Protein AF-0000000073175369 (afdb_homodimer)

Sequence (322 aa):
MSRWYAKTNNPDYKIFLTTEKLKGEEMIEFAKSPEAGDVVYFGGTTRNSFRDKEVVSLSYEAHKGMALKTLVSLADQCMAKFNTATDRKIHKIAIAHRLGRVPTMEESVIIAISTSHREEGWQSSSWLLDRIKERAEIWKQEEYSDGSESWKENEGSNVPKMSRWYAKTNNPDYKIFLTTEKLKGEEMIEFAKSPEAGDVVYFGGTTRNSFRDKEVVSLSYEAHKGMALKTLVSLADQCMAKFNTATDRKIHKIAIAHRLGRVPTMEESVIIAISTSHREEGWQSSSWLLDRIKERAEIWKQEEYSDGSESWKENEGSNVPK

Secondary structure (DSSP, 8-state):
--EEE-----TTEEEEEESSPP-HHHHHHHH--TT-SEEEEEEEEB-SEETTEEEEEEEEEE-HHHHHHHHHHHHHHHHHHH--SS---EEEEEEEEE-EEEEBTSEEEEEEEEESSHHHHHHHHHHHHHHHHHHSSEEEEEEETTS-EEEE--TT-----/--EEE-----TTEEEEEESSPP-HHHHHHHH--TT-SEEEEEEEEB-SEETTEEEEEEEEEE-HHHHHHHHHHHHHHHHHHH--SS---EEEEEEEEE-EEEEBTSEEEEEEEEESSHHHHHHHHHHHHHHHHHHSSEEEEEEETTS-EEEE--TT-----

Nearest PDB structures (foldseek):
  4ap8-assembly1_A  TM=9.381E-01  e=3.440E-14  Homo sapiens
  6jbz-assembly1_C  TM=9.300E-01  e=3.440E-14  Mycobacterium tuberculosis
  2q5w-assembly1_E  TM=9.643E-01  e=1.257E-13  Staphylococcus aureus
  6jc0-assembly1_B  TM=9.636E-01  e=3.172E-13  Mycolicibacterium smegmatis MC2 155
  6jc0-assembly1_D  TM=9.250E-01  e=2.804E-13  Mycolicibacterium smegmatis MC2 155

Organism: Brettanomyces naardenensis (NCBI:txid13370)

Structure (mmCIF, N/CA/C/O backbone):
data_AF-0000000073175369-model_v1
#
loop_
_entity.id
_entity.type
_entity.pdbx_description
1 polymer DEKNAAC103706
#
loop_
_atom_site.group_PDB
_atom_site.id
_atom_site.type_symbol
_atom_site.label_atom_id
_atom_site.label_alt_id
_atom_site.label_comp_id
_atom_site.label_asym_id
_atom_site.label_entity_id
_atom_site.label_seq_id
_atom_site.pdbx_PDB_ins_code
_atom_site.Cartn_x
_atom_site.Cartn_y
_atom_site.Cartn_z
_atom_site.occupancy
_atom_site.B_iso_or_equiv
_atom_si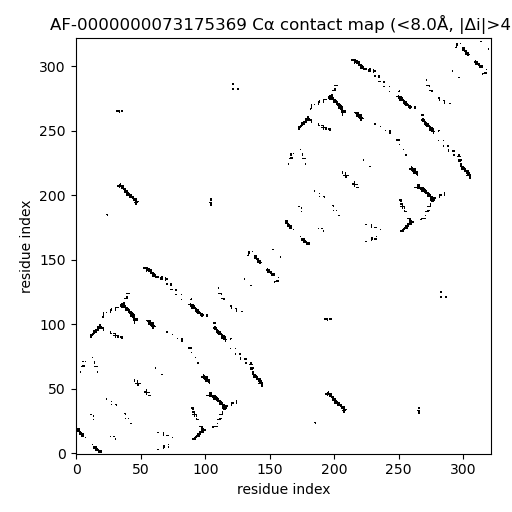te.auth_seq_id
_atom_site.auth_comp_id
_atom_site.auth_asym_id
_atom_site.auth_atom_id
_atom_site.pdbx_PDB_model_num
ATOM 1 N N . MET A 1 1 ? 8.109 24.391 -9.586 1 62.12 1 MET A N 1
ATOM 2 C CA . MET A 1 1 ? 7.32 23.281 -9.07 1 62.12 1 MET A CA 1
ATOM 3 C C . MET A 1 1 ? 7.551 23.094 -7.574 1 62.12 1 MET A C 1
ATOM 5 O O . MET A 1 1 ? 8.609 23.453 -7.055 1 62.12 1 MET A O 1
ATOM 9 N N . SER A 1 2 ? 6.477 23 -6.605 1 90.44 2 SER A N 1
ATOM 10 C CA . SER A 1 2 ? 6.516 23.188 -5.156 1 90.44 2 SER A CA 1
ATOM 11 C C . SER A 1 2 ? 6.961 21.906 -4.453 1 90.44 2 SER A C 1
ATOM 13 O O . SER A 1 2 ? 6.227 21.359 -3.627 1 90.44 2 SER A O 1
ATOM 15 N N . ARG A 1 3 ? 8.156 21.375 -5.078 1 96.38 3 ARG A N 1
ATOM 16 C CA . ARG A 1 3 ? 8.719 20.219 -4.387 1 96.38 3 ARG A CA 1
ATOM 17 C C . ARG A 1 3 ? 10.031 20.578 -3.697 1 96.38 3 ARG A C 1
ATOM 19 O O . ARG A 1 3 ? 10.867 21.281 -4.27 1 96.38 3 ARG A O 1
ATOM 26 N N . TRP A 1 4 ? 10.242 20.156 -2.498 1 98.38 4 TRP A N 1
ATOM 27 C CA . TRP A 1 4 ? 11.477 20.25 -1.732 1 98.38 4 TRP A CA 1
ATOM 28 C C . TRP A 1 4 ? 12.062 18.859 -1.479 1 98.38 4 TRP A C 1
ATOM 30 O O . TRP A 1 4 ? 11.531 18.094 -0.683 1 98.38 4 TRP A O 1
ATOM 40 N N . TYR A 1 5 ? 13.156 18.562 -2.059 1 98.25 5 TYR A N 1
ATOM 41 C CA . TYR A 1 5 ? 13.789 17.25 -1.929 1 98.25 5 TYR A CA 1
ATOM 42 C C . TYR A 1 5 ? 14.773 17.234 -0.765 1 98.25 5 TYR A C 1
ATOM 44 O O . TYR A 1 5 ? 15.469 18.219 -0.523 1 98.25 5 TYR A O 1
ATOM 52 N N . ALA A 1 6 ? 14.836 16.062 -0.109 1 98 6 ALA A N 1
ATOM 53 C CA . ALA A 1 6 ? 15.875 15.867 0.896 1 98 6 ALA A CA 1
ATOM 54 C C . ALA A 1 6 ? 17.266 15.867 0.258 1 98 6 ALA A C 1
ATOM 56 O O . ALA A 1 6 ? 17.438 15.352 -0.848 1 98 6 ALA A O 1
ATOM 57 N N . LYS A 1 7 ? 18.219 16.438 0.969 1 94.38 7 LYS A N 1
ATOM 58 C CA . LYS A 1 7 ? 19.609 16.391 0.531 1 94.38 7 LYS A CA 1
ATOM 59 C C . LYS A 1 7 ? 20.266 15.055 0.916 1 94.38 7 LYS A C 1
ATOM 61 O O . LYS A 1 7 ? 20.547 14.82 2.09 1 94.38 7 LYS A O 1
ATOM 66 N N . THR A 1 8 ? 20.328 14.211 0.05 1 94.94 8 THR A N 1
ATOM 67 C CA . THR A 1 8 ? 20.984 12.922 0.235 1 94.94 8 THR A CA 1
ATOM 68 C C . THR A 1 8 ? 21.641 12.461 -1.062 1 94.94 8 THR A C 1
ATOM 70 O O . THR A 1 8 ? 21.156 12.766 -2.154 1 94.94 8 THR A O 1
ATOM 73 N N . ASN A 1 9 ? 22.719 11.742 -0.945 1 94.06 9 ASN A N 1
ATOM 74 C CA . ASN A 1 9 ? 23.406 11.172 -2.102 1 94.06 9 ASN A CA 1
ATOM 75 C C . ASN A 1 9 ? 23.062 9.695 -2.283 1 94.06 9 ASN A C 1
ATOM 77 O O . ASN A 1 9 ? 23.641 9.023 -3.141 1 94.06 9 ASN A O 1
ATOM 81 N N . ASN A 1 10 ? 22.141 9.211 -1.476 1 97.56 10 ASN A N 1
ATOM 82 C CA . ASN A 1 10 ? 21.766 7.809 -1.594 1 97.56 10 ASN A CA 1
ATOM 83 C C . ASN A 1 10 ? 20.781 7.59 -2.732 1 97.56 10 ASN A C 1
ATOM 85 O O . ASN A 1 10 ? 19.625 8.008 -2.643 1 97.56 10 ASN A O 1
ATOM 89 N N . PRO A 1 11 ? 21.203 6.934 -3.781 1 97.94 11 PRO A N 1
ATOM 90 C CA . PRO A 1 11 ? 20.328 6.777 -4.949 1 97.94 11 PRO A CA 1
ATOM 91 C C . PRO A 1 11 ? 19.125 5.895 -4.668 1 97.94 11 PRO A C 1
ATOM 93 O O . PRO A 1 11 ? 18.203 5.828 -5.484 1 97.94 11 PRO A O 1
ATOM 96 N N . ASP A 1 12 ? 19.094 5.25 -3.49 1 98.69 12 ASP A N 1
ATOM 97 C CA . ASP A 1 12 ? 18.016 4.34 -3.143 1 98.69 12 ASP A CA 1
ATOM 98 C C . ASP A 1 12 ? 16.891 5.078 -2.426 1 98.69 12 ASP A C 1
ATOM 100 O O . ASP A 1 12 ? 15.906 4.461 -1.995 1 98.69 12 ASP A O 1
ATOM 104 N N . TYR A 1 13 ? 17.031 6.445 -2.297 1 98.88 13 TYR A N 1
ATOM 105 C CA . TYR A 1 13 ? 16.031 7.246 -1.601 1 98.88 13 TYR A CA 1
ATOM 106 C C . TYR A 1 13 ? 15.344 8.211 -2.559 1 98.88 13 TYR A C 1
ATOM 108 O O . TYR A 1 13 ? 15.992 8.789 -3.436 1 98.88 13 TYR A O 1
ATOM 116 N N . LYS A 1 14 ? 14.109 8.375 -2.516 1 98.88 14 LYS A N 1
ATOM 117 C CA . LYS A 1 14 ? 13.32 9.5 -3.004 1 98.88 14 LYS A CA 1
ATOM 118 C C . LYS A 1 14 ? 12.461 10.102 -1.892 1 98.88 14 LYS A C 1
ATOM 120 O O . LYS A 1 14 ? 11.461 9.508 -1.487 1 98.88 14 LYS A O 1
ATOM 125 N N . ILE A 1 15 ? 12.891 11.188 -1.395 1 98.94 15 ILE A N 1
ATOM 126 C CA . ILE A 1 15 ? 12.266 11.781 -0.218 1 98.94 15 ILE A CA 1
ATOM 127 C C . ILE A 1 15 ? 12 13.266 -0.471 1 98.94 15 ILE A C 1
ATOM 129 O O . ILE A 1 15 ? 12.922 14.039 -0.725 1 98.94 15 ILE A O 1
ATOM 133 N N . PHE A 1 16 ? 10.703 13.648 -0.406 1 98.88 16 PHE A N 1
ATOM 134 C CA . PHE A 1 16 ? 10.43 15.055 -0.666 1 98.88 16 PHE A CA 1
ATOM 135 C C . PHE A 1 16 ? 9.133 15.492 0.007 1 98.88 16 PHE A C 1
ATOM 137 O O . PHE A 1 16 ? 8.328 14.656 0.409 1 98.88 16 PHE A O 1
ATOM 144 N N . LEU A 1 17 ? 8.984 16.766 0.212 1 98.88 17 LEU A N 1
ATOM 145 C CA . LEU A 1 17 ? 7.762 17.469 0.575 1 98.88 17 LEU A CA 1
ATOM 146 C C . LEU A 1 17 ? 7.203 18.234 -0.615 1 98.88 17 LEU A C 1
ATOM 148 O O . LEU A 1 17 ? 7.957 18.672 -1.491 1 98.88 17 LEU A O 1
ATOM 152 N N . THR A 1 18 ? 5.91 18.438 -0.662 1 98.88 18 THR A N 1
ATOM 153 C CA . THR A 1 18 ? 5.309 19.172 -1.775 1 98.88 18 THR A CA 1
ATOM 154 C C . THR A 1 18 ? 3.939 19.719 -1.388 1 98.88 18 THR A C 1
ATOM 156 O O . THR A 1 18 ? 3.33 19.266 -0.421 1 98.88 18 THR A O 1
ATOM 159 N N . THR A 1 19 ? 3.477 20.75 -2.086 1 98.31 19 THR A N 1
ATOM 160 C CA . THR A 1 19 ? 2.107 21.219 -1.928 1 98.31 19 THR A CA 1
ATOM 161 C C . THR A 1 19 ? 1.204 20.641 -3.012 1 98.31 19 THR A C 1
ATOM 163 O O . THR A 1 19 ? -0.008 20.875 -3.006 1 98.31 19 THR A O 1
ATOM 166 N N . GLU A 1 20 ? 1.8 19.859 -3.871 1 98.19 20 GLU A N 1
ATOM 167 C CA . GLU A 1 20 ? 1.047 19.266 -4.973 1 98.19 20 GLU A CA 1
ATOM 168 C C . GLU A 1 20 ? 0.483 17.906 -4.59 1 98.19 20 GLU A C 1
ATOM 170 O O . GLU A 1 20 ? 0.967 17.266 -3.65 1 98.19 20 GLU A O 1
ATOM 175 N N . LYS A 1 21 ? -0.561 17.531 -5.367 1 98.25 21 LYS A N 1
ATOM 176 C CA . LYS A 1 21 ? -1.124 16.203 -5.168 1 98.25 21 LYS A CA 1
ATOM 177 C C . LYS A 1 21 ? -0.055 15.125 -5.316 1 98.25 21 LYS A C 1
ATOM 179 O O . LYS A 1 21 ? 0.731 15.148 -6.266 1 98.25 21 LYS A O 1
ATOM 184 N N . LEU A 1 22 ? 0.038 14.203 -4.348 1 98.62 22 LEU A N 1
ATOM 185 C CA . LEU A 1 22 ? 0.994 13.102 -4.426 1 98.62 22 LEU A CA 1
ATOM 186 C C . LEU A 1 22 ? 0.57 12.086 -5.484 1 98.62 22 LEU A C 1
ATOM 188 O O . LEU A 1 22 ? -0.624 11.844 -5.668 1 98.62 22 LEU A O 1
ATOM 192 N N . LYS A 1 23 ? 1.522 11.578 -6.164 1 97.81 23 LYS A N 1
ATOM 193 C CA . LYS A 1 23 ? 1.29 10.562 -7.18 1 97.81 23 LYS A CA 1
ATOM 194 C C . LYS A 1 23 ? 1.832 9.203 -6.734 1 97.81 23 LYS A C 1
ATOM 196 O O . LYS A 1 23 ? 3.037 8.953 -6.82 1 97.81 23 LYS A O 1
ATOM 201 N N . GLY A 1 24 ? 0.947 8.305 -6.387 1 98.5 24 GLY A N 1
ATOM 202 C CA . GLY A 1 24 ? 1.334 6.988 -5.895 1 98.5 24 GLY A CA 1
ATOM 203 C C . GLY A 1 24 ? 2.195 6.215 -6.875 1 98.5 24 GLY A C 1
ATOM 204 O O . GLY A 1 24 ? 3.174 5.578 -6.48 1 98.5 24 GLY A O 1
ATOM 205 N N . GLU A 1 25 ? 1.875 6.305 -8.102 1 98.25 25 GLU A N 1
ATOM 206 C CA . GLU A 1 25 ? 2.592 5.57 -9.141 1 98.25 25 GLU A CA 1
ATOM 207 C C . GLU A 1 25 ? 4.055 5.996 -9.211 1 98.25 25 GLU A C 1
ATOM 209 O O . GLU A 1 25 ? 4.938 5.172 -9.453 1 98.25 25 GLU A O 1
ATOM 214 N N . GLU A 1 26 ? 4.289 7.254 -9.078 1 98.56 26 GLU A N 1
ATOM 215 C CA . GLU A 1 26 ? 5.652 7.777 -9.078 1 98.56 26 GLU A CA 1
ATOM 216 C C . GLU A 1 26 ? 6.496 7.121 -7.988 1 98.56 26 GLU A C 1
ATOM 218 O O . GLU A 1 26 ? 7.637 6.723 -8.234 1 98.56 26 GLU A O 1
ATOM 223 N N . MET A 1 27 ? 5.965 6.988 -6.832 1 98.88 27 MET A N 1
ATOM 224 C CA . MET A 1 27 ? 6.68 6.461 -5.672 1 98.88 27 MET A CA 1
ATOM 225 C C . MET A 1 27 ? 6.855 4.953 -5.781 1 98.88 27 MET A C 1
ATOM 227 O O . MET A 1 27 ? 7.918 4.422 -5.449 1 98.88 27 MET A O 1
ATOM 231 N N . ILE A 1 28 ? 5.832 4.262 -6.273 1 98.88 28 ILE A N 1
ATOM 232 C CA . ILE A 1 28 ? 5.891 2.814 -6.457 1 98.88 28 ILE A CA 1
ATOM 233 C C . ILE A 1 28 ? 6.941 2.467 -7.508 1 98.88 28 ILE A C 1
ATOM 235 O O . ILE A 1 28 ? 7.781 1.593 -7.289 1 98.88 28 ILE A O 1
ATOM 239 N N . GLU A 1 29 ? 6.902 3.182 -8.641 1 98.81 29 GLU A N 1
ATOM 240 C CA . GLU A 1 29 ? 7.855 2.908 -9.711 1 98.81 29 GLU A CA 1
ATOM 241 C C . GLU A 1 29 ? 9.289 3.156 -9.258 1 98.81 29 GLU A C 1
ATOM 243 O O . GLU A 1 29 ? 10.195 2.389 -9.594 1 98.81 29 GLU A O 1
ATOM 248 N N . PHE A 1 30 ? 9.516 4.207 -8.508 1 98.88 30 PHE A N 1
ATOM 249 C CA . PHE A 1 30 ? 10.859 4.469 -8 1 98.88 30 PHE A CA 1
ATOM 250 C C . PHE A 1 30 ? 11.336 3.326 -7.109 1 98.88 30 PHE A C 1
ATOM 252 O O . PHE A 1 30 ? 12.508 2.957 -7.145 1 98.88 30 PHE A O 1
ATOM 259 N N . ALA A 1 31 ? 10.43 2.807 -6.277 1 98.88 31 ALA A N 1
ATOM 260 C CA . ALA A 1 31 ? 10.805 1.847 -5.242 1 98.88 31 ALA A CA 1
ATOM 261 C C . ALA A 1 31 ? 11.195 0.506 -5.855 1 98.88 31 ALA A C 1
ATOM 263 O O . ALA A 1 31 ? 11.875 -0.301 -5.215 1 98.88 31 ALA A O 1
ATOM 264 N N . LYS A 1 32 ? 10.773 0.216 -7.043 1 98.81 32 LYS A N 1
ATOM 265 C CA . LYS A 1 32 ? 11.07 -1.072 -7.664 1 98.81 32 LYS A CA 1
ATOM 266 C C . LYS A 1 32 ? 12.578 -1.288 -7.793 1 98.81 32 LYS A C 1
ATOM 268 O O . LYS A 1 32 ? 13.328 -0.334 -7.996 1 98.81 32 LYS A O 1
ATOM 273 N N . SER A 1 33 ? 12.961 -2.469 -7.68 1 98.62 33 SER A N 1
ATOM 274 C CA . SER A 1 33 ? 14.336 -2.934 -7.848 1 98.62 33 SER A CA 1
ATOM 275 C C . SER A 1 33 ? 14.375 -4.344 -8.43 1 98.62 33 SER A C 1
ATOM 277 O O . SER A 1 33 ? 13.523 -5.176 -8.117 1 98.62 33 SER A O 1
ATOM 279 N N . PRO A 1 34 ? 15.336 -4.629 -9.258 1 97.56 34 PRO A N 1
ATOM 280 C CA . PRO A 1 34 ? 15.383 -5.953 -9.875 1 97.56 34 PRO A CA 1
ATOM 281 C C . PRO A 1 34 ? 15.594 -7.074 -8.859 1 97.56 34 PR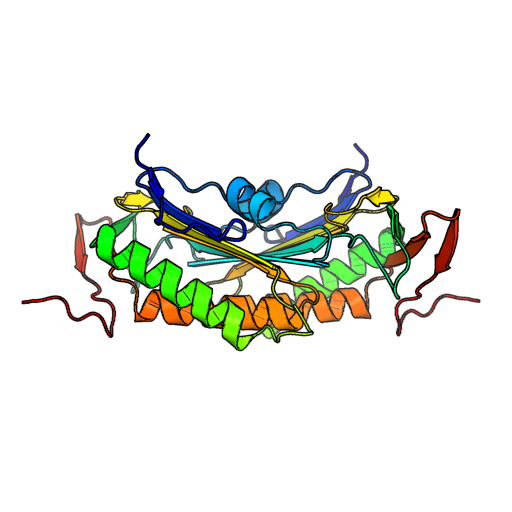O A C 1
ATOM 283 O O . PRO A 1 34 ? 15.227 -8.227 -9.117 1 97.56 34 PRO A O 1
ATOM 286 N N . GLU A 1 35 ? 16.125 -6.723 -7.672 1 97.12 35 GLU A N 1
ATOM 287 C CA . GLU A 1 35 ? 16.406 -7.734 -6.656 1 97.12 35 GLU A CA 1
ATOM 288 C C . GLU A 1 35 ? 15.211 -7.922 -5.727 1 97.12 35 GLU A C 1
ATOM 290 O O . GLU A 1 35 ? 15.164 -8.875 -4.945 1 97.12 35 GLU A O 1
ATOM 295 N N . ALA A 1 36 ? 14.258 -7.008 -5.82 1 98.12 36 ALA A N 1
ATOM 296 C CA . ALA A 1 36 ? 13.117 -7.023 -4.906 1 98.12 36 ALA A CA 1
ATOM 297 C C . ALA A 1 36 ? 11.984 -7.879 -5.461 1 98.12 36 ALA A C 1
ATOM 299 O O . ALA A 1 36 ? 11.695 -7.836 -6.66 1 98.12 36 ALA A O 1
ATOM 300 N N . GLY A 1 37 ? 11.328 -8.625 -4.574 1 98 37 GLY A N 1
ATOM 301 C CA . GLY A 1 37 ? 10.156 -9.398 -4.953 1 98 37 GLY A CA 1
ATOM 302 C C . GLY A 1 37 ? 8.852 -8.711 -4.602 1 98 37 GLY A C 1
ATOM 303 O O . GLY A 1 37 ? 7.777 -9.188 -4.977 1 98 37 GLY A O 1
ATOM 304 N N . ASP A 1 38 ? 9.031 -7.535 -3.889 1 98.31 38 ASP A N 1
ATOM 305 C CA . ASP A 1 38 ? 7.82 -6.887 -3.391 1 98.31 38 ASP A CA 1
ATOM 306 C C . ASP A 1 38 ? 7.992 -5.371 -3.336 1 98.31 38 ASP A C 1
ATOM 308 O O . ASP A 1 38 ? 9.102 -4.875 -3.111 1 98.31 38 ASP A O 1
ATOM 312 N N . VAL A 1 39 ? 6.949 -4.664 -3.639 1 98.94 39 VAL A N 1
ATOM 313 C CA . VAL A 1 39 ? 6.797 -3.266 -3.252 1 98.94 39 VAL A CA 1
ATOM 314 C C . VAL A 1 39 ? 5.598 -3.115 -2.32 1 98.94 39 VAL A C 1
ATO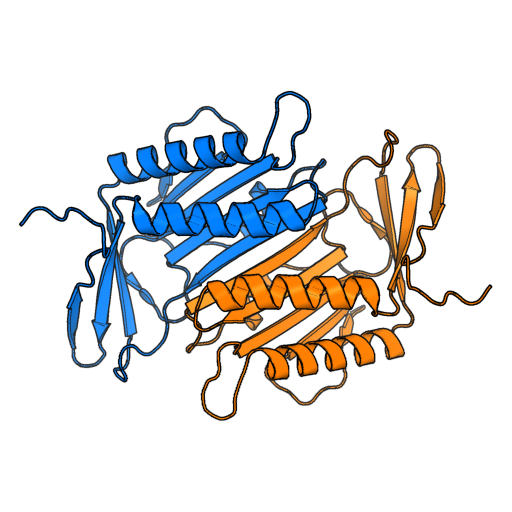M 316 O O . VAL A 1 39 ? 4.488 -3.537 -2.652 1 98.94 39 VAL A O 1
ATOM 319 N N . VAL A 1 40 ? 5.816 -2.562 -1.129 1 98.94 40 VAL A N 1
ATOM 320 C CA . VAL A 1 40 ? 4.738 -2.203 -0.214 1 98.94 40 VAL A CA 1
ATOM 321 C C . VAL A 1 40 ? 4.551 -0.688 -0.203 1 98.94 40 VAL A C 1
ATOM 323 O O . VAL A 1 40 ? 5.523 0.061 -0.06 1 98.94 40 VAL A O 1
ATOM 326 N N . TYR A 1 41 ? 3.348 -0.308 -0.416 1 98.94 41 TYR A N 1
ATOM 327 C CA . TYR A 1 41 ? 2.939 1.091 -0.464 1 98.94 41 TYR A CA 1
ATOM 328 C C . TYR A 1 41 ? 1.896 1.391 0.605 1 98.94 41 TYR A C 1
ATOM 330 O O . TYR A 1 41 ? 0.966 0.607 0.812 1 98.94 41 TYR A O 1
ATOM 338 N N . PHE A 1 42 ? 2.09 2.498 1.293 1 98.94 42 PHE A N 1
ATOM 339 C CA . PHE A 1 42 ? 1.115 3.088 2.203 1 98.94 42 PHE A CA 1
ATOM 340 C C . PHE A 1 42 ? 0.759 4.504 1.77 1 98.94 42 PHE A C 1
ATOM 342 O O . PHE A 1 42 ? 1.646 5.328 1.537 1 98.94 42 PHE A O 1
ATOM 349 N N . GLY A 1 43 ? -0.507 4.809 1.673 1 98.88 43 GLY A N 1
ATOM 350 C CA . GLY A 1 43 ? -1.042 6.145 1.483 1 98.88 43 GLY A CA 1
ATOM 351 C C . GLY A 1 43 ? -1.986 6.574 2.592 1 98.88 43 GLY A C 1
ATOM 352 O O . GLY A 1 43 ? -3.041 5.965 2.783 1 98.88 43 GLY A O 1
ATOM 353 N N . GLY A 1 44 ? -1.589 7.547 3.332 1 98.75 44 GLY A N 1
ATOM 354 C CA . GLY A 1 44 ? -2.506 8.172 4.273 1 98.75 44 GLY A CA 1
ATOM 355 C C . GLY A 1 44 ? -3.443 9.172 3.621 1 98.75 44 GLY A C 1
ATOM 356 O O . GLY A 1 44 ? -2.994 10.164 3.047 1 98.75 44 GLY A O 1
ATOM 357 N N . THR A 1 45 ? -4.77 8.914 3.711 1 98.44 45 THR A N 1
ATOM 358 C CA . THR A 1 45 ? -5.746 9.75 3.023 1 98.44 45 THR A CA 1
ATOM 359 C C . THR A 1 45 ? -6.633 10.484 4.027 1 98.44 45 THR A C 1
ATOM 361 O O . THR A 1 45 ? -6.824 10.016 5.152 1 98.44 45 THR A O 1
ATOM 364 N N . THR A 1 46 ? -7.148 11.625 3.67 1 97.81 46 THR A N 1
ATOM 365 C CA . THR A 1 46 ? -8.047 12.398 4.516 1 97.81 46 THR A CA 1
ATOM 366 C C . THR A 1 46 ? -9.422 11.75 4.586 1 97.81 46 THR A C 1
ATOM 368 O O . THR A 1 46 ? -10.07 11.547 3.559 1 97.81 46 THR A O 1
ATOM 371 N N . ARG A 1 47 ? -9.828 11.43 5.793 1 97.06 47 ARG A N 1
ATOM 372 C CA . ARG A 1 47 ? -11.172 10.906 6.008 1 97.06 47 ARG A CA 1
ATOM 373 C C . ARG A 1 47 ? -12.211 12.023 5.934 1 97.06 47 ARG A C 1
ATOM 375 O O . ARG A 1 47 ? -11.867 13.203 5.973 1 97.06 47 ARG A O 1
ATOM 382 N N . ASN A 1 48 ? -13.5 11.547 5.895 1 95.44 48 ASN A N 1
ATOM 383 C CA . ASN A 1 48 ? -14.562 12.531 5.754 1 95.44 48 ASN A CA 1
ATOM 384 C C . ASN A 1 48 ? -15.18 12.891 7.102 1 95.44 48 ASN A C 1
ATOM 386 O O . ASN A 1 48 ? -16.172 13.625 7.164 1 95.44 48 ASN A O 1
ATOM 390 N N . SER A 1 49 ? -14.688 12.289 8.117 1 90.94 49 SER A N 1
ATOM 391 C CA . SER A 1 49 ? -15.242 12.602 9.43 1 90.94 49 SER A CA 1
ATOM 392 C C . SER A 1 49 ? -14.203 12.414 10.531 1 90.94 49 SER A C 1
ATOM 394 O O . SER A 1 49 ? -13.219 11.688 10.344 1 90.94 49 SER A O 1
ATOM 396 N N . PHE A 1 50 ? -14.328 13.172 11.547 1 86.19 50 PHE A N 1
ATOM 397 C CA . PHE A 1 50 ? -13.547 13.078 12.773 1 86.19 50 PHE A CA 1
ATOM 398 C C . PHE A 1 50 ? -14.398 13.438 13.984 1 86.19 50 PHE A C 1
ATOM 400 O O . PHE A 1 50 ? -14.977 14.523 14.039 1 86.19 50 PHE A O 1
ATOM 407 N N . ARG A 1 51 ? -14.484 12.469 14.945 1 82.38 51 ARG A N 1
ATOM 408 C CA . ARG A 1 51 ? -15.305 12.672 16.125 1 82.38 51 ARG A CA 1
ATOM 409 C C . ARG A 1 51 ? -16.703 13.125 15.75 1 82.38 51 ARG A C 1
ATOM 411 O O . ARG A 1 51 ? -17.203 14.141 16.25 1 82.38 51 ARG A O 1
ATOM 418 N N . ASP A 1 52 ? -17.219 12.516 14.688 1 82.75 52 ASP A N 1
ATOM 419 C CA . ASP A 1 52 ? -18.609 12.664 14.266 1 82.75 52 ASP A CA 1
ATOM 420 C C . ASP A 1 52 ? -18.828 14.031 13.609 1 82.75 52 ASP A C 1
ATOM 422 O O . ASP A 1 52 ? -19.969 14.5 13.523 1 82.75 52 ASP A O 1
ATOM 426 N N . LYS A 1 53 ? -17.781 14.703 13.352 1 87.25 53 LYS A N 1
ATOM 427 C CA . LYS A 1 53 ? -17.875 15.93 12.562 1 87.25 53 LYS A CA 1
ATOM 428 C C . LYS A 1 53 ? -17.422 15.688 11.125 1 87.25 53 LYS A C 1
ATOM 430 O O . LYS A 1 53 ? -16.516 14.898 10.875 1 87.25 53 LYS A O 1
ATOM 435 N N . GLU A 1 54 ? -18.047 16.422 10.305 1 90.81 54 GLU A N 1
ATOM 436 C CA . GLU A 1 54 ? -17.703 16.312 8.891 1 90.81 54 GLU A CA 1
ATOM 437 C C . GLU A 1 54 ? -16.391 17.047 8.594 1 90.81 54 GLU A C 1
ATOM 439 O O . GLU A 1 54 ? -16.219 18.219 8.945 1 90.81 54 GLU A O 1
ATOM 444 N N . VAL A 1 55 ? -15.453 16.344 8.07 1 89.75 55 VAL A N 1
ATOM 445 C CA . VAL A 1 55 ? -1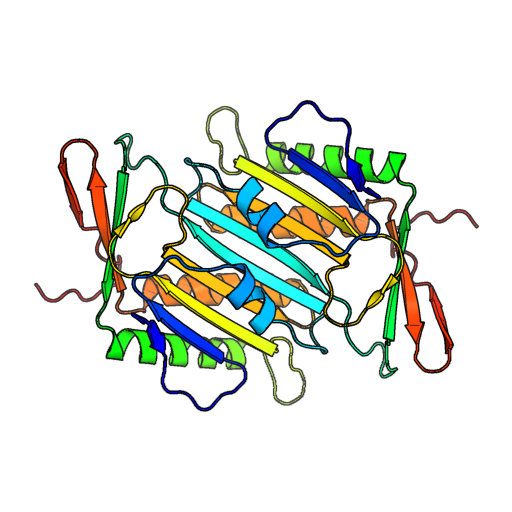4.148 16.875 7.691 1 89.75 55 VAL A CA 1
ATOM 446 C C . VAL A 1 55 ? -14.117 17.156 6.188 1 89.75 55 VAL A C 1
ATOM 448 O O . VAL A 1 55 ? -14.5 16.297 5.387 1 89.75 55 VAL A O 1
ATOM 451 N N . VAL A 1 56 ? -13.703 18.359 5.859 1 89.56 56 VAL A N 1
ATOM 452 C CA . VAL A 1 56 ? -13.609 18.688 4.441 1 89.56 56 VAL A CA 1
ATOM 453 C C . VAL A 1 56 ? -12.156 18.547 3.979 1 89.56 56 VAL A C 1
ATOM 455 O O . VAL A 1 56 ? -11.898 18.219 2.816 1 89.56 56 VAL A O 1
ATOM 458 N N . SER A 1 57 ? -11.297 18.875 4.906 1 93.5 57 SER A N 1
ATOM 459 C CA . SER A 1 57 ? -9.883 18.734 4.562 1 93.5 57 SER A CA 1
ATOM 460 C C . SER A 1 57 ? -9.008 18.734 5.809 1 93.5 57 SER A C 1
ATOM 462 O O . SER A 1 57 ? -9.461 19.094 6.895 1 93.5 57 SER A O 1
ATOM 464 N N . LEU A 1 58 ? -7.77 18.219 5.555 1 95.06 58 LEU A N 1
ATOM 465 C CA . LEU A 1 58 ? -6.668 18.422 6.492 1 95.06 58 LEU A CA 1
ATOM 466 C C . LEU A 1 58 ? -5.645 19.406 5.934 1 95.06 58 LEU A C 1
ATOM 468 O O . LEU A 1 58 ? -5.43 19.453 4.719 1 95.06 58 LEU A O 1
ATOM 472 N N . SER A 1 59 ? -5.102 20.156 6.801 1 95.94 59 SER A N 1
ATOM 473 C CA . SER A 1 59 ? -4.008 21.031 6.402 1 95.94 59 SER A CA 1
ATOM 474 C C . SER A 1 59 ? -2.719 20.672 7.137 1 95.94 59 SER A C 1
ATOM 476 O O . SER A 1 59 ? -2.73 20.438 8.344 1 95.94 59 SER A O 1
ATOM 478 N N . TYR A 1 60 ? -1.6 20.688 6.332 1 97.5 60 TYR A N 1
ATOM 479 C CA . TYR A 1 60 ? -0.32 20.297 6.91 1 97.5 60 TYR A CA 1
ATOM 480 C C . TYR A 1 60 ? 0.693 21.438 6.812 1 97.5 60 TYR A C 1
ATOM 482 O O . TYR A 1 60 ? 0.744 22.141 5.809 1 97.5 60 TYR A O 1
ATOM 490 N N . GLU A 1 61 ? 1.47 21.578 7.875 1 97.38 61 GLU A N 1
ATOM 491 C CA . GLU A 1 61 ? 2.639 22.453 7.93 1 97.38 61 GLU A CA 1
ATOM 492 C C . GLU A 1 61 ? 3.869 21.703 8.422 1 97.38 61 GLU A C 1
ATOM 494 O O . GLU A 1 61 ? 3.746 20.656 9.07 1 97.38 61 GLU A O 1
ATOM 499 N N . ALA A 1 62 ? 5.059 22.234 8 1 97.69 62 ALA A N 1
ATOM 500 C CA . ALA A 1 62 ? 6.289 21.562 8.414 1 97.69 62 ALA A CA 1
ATOM 501 C C . ALA A 1 62 ? 7.418 22.578 8.625 1 97.69 62 ALA A C 1
ATOM 503 O O . ALA A 1 62 ? 7.395 23.672 8.062 1 97.69 62 ALA A O 1
ATOM 504 N N . HIS A 1 63 ? 8.258 22.25 9.555 1 98.25 63 HIS A N 1
ATOM 505 C CA . HIS A 1 63 ? 9.617 22.766 9.438 1 98.25 63 HIS A CA 1
ATOM 506 C C . HIS A 1 63 ? 10.391 22.031 8.344 1 98.25 63 HIS A C 1
ATOM 508 O O . HIS A 1 63 ? 11.172 21.125 8.633 1 98.25 63 HIS A O 1
ATOM 514 N N . LYS A 1 64 ? 10.281 22.516 7.152 1 97.81 64 LYS A N 1
ATOM 515 C CA . LYS A 1 64 ? 10.633 21.766 5.957 1 97.81 64 LYS A CA 1
ATOM 516 C C . LYS A 1 64 ? 12.055 21.219 6.047 1 97.81 64 LYS A C 1
ATOM 518 O O . LYS A 1 64 ? 12.281 20.016 5.832 1 97.81 64 LYS A O 1
ATOM 523 N N . GLY A 1 65 ? 13.062 22.109 6.363 1 98 65 GLY A N 1
ATOM 524 C CA . GLY A 1 65 ? 14.445 21.672 6.449 1 98 65 GLY A CA 1
ATOM 525 C C . GLY A 1 65 ? 14.664 20.578 7.477 1 98 65 GLY A C 1
ATOM 526 O O . GLY A 1 65 ? 15.32 19.562 7.195 1 98 65 GLY A O 1
ATOM 527 N N . MET A 1 66 ? 14.133 20.734 8.609 1 98.62 66 MET A N 1
ATOM 528 C CA . MET A 1 66 ? 14.297 19.766 9.688 1 98.62 66 MET A CA 1
ATOM 529 C C . MET A 1 66 ? 13.547 18.469 9.375 1 98.62 66 MET A C 1
ATOM 531 O O . MET A 1 66 ? 14.047 17.375 9.641 1 98.62 66 MET A O 1
ATOM 535 N N . ALA A 1 67 ? 12.32 18.594 8.844 1 98.81 67 ALA A N 1
ATOM 536 C CA . ALA A 1 67 ? 11.523 17.422 8.484 1 98.81 67 ALA A CA 1
ATOM 537 C C . ALA A 1 67 ? 12.266 16.531 7.484 1 98.81 67 ALA A C 1
ATOM 539 O O . ALA A 1 67 ? 12.297 15.312 7.637 1 98.81 67 ALA A O 1
ATOM 540 N N . LEU A 1 68 ? 12.836 17.172 6.473 1 98.88 68 LEU A N 1
ATOM 541 C CA . LEU A 1 68 ? 13.547 16.422 5.449 1 98.88 68 LEU A CA 1
ATOM 542 C C . LEU A 1 68 ? 14.758 15.711 6.043 1 98.88 68 LEU A C 1
ATOM 544 O O . LEU A 1 68 ? 15.055 14.57 5.684 1 98.88 68 LEU A O 1
ATOM 548 N N . LYS A 1 69 ? 15.484 16.406 6.953 1 98.75 69 LYS A N 1
ATOM 549 C CA . LYS A 1 69 ? 16.609 15.773 7.629 1 98.75 69 LYS A CA 1
ATOM 550 C C . LYS A 1 69 ? 16.156 14.578 8.461 1 98.75 69 LYS A C 1
ATOM 552 O O . LYS A 1 69 ? 16.797 13.531 8.453 1 98.75 69 LYS A O 1
ATOM 557 N N . THR A 1 70 ? 15.07 14.758 9.164 1 98.88 70 THR A N 1
ATOM 558 C CA . THR A 1 70 ? 14.508 13.688 9.984 1 98.88 70 THR A CA 1
ATOM 559 C C . THR A 1 70 ? 14.078 12.516 9.117 1 98.88 70 THR A C 1
ATOM 561 O O . THR A 1 70 ? 14.336 11.359 9.453 1 98.88 70 THR A O 1
ATOM 564 N N . LEU A 1 71 ? 13.438 12.734 7.988 1 98.94 71 LEU A N 1
ATOM 565 C CA . LEU A 1 71 ? 12.977 11.68 7.098 1 98.94 71 LEU A CA 1
ATOM 566 C C . LEU A 1 71 ? 14.156 10.875 6.551 1 98.94 71 LEU A C 1
ATOM 568 O O . LEU A 1 71 ? 14.078 9.648 6.445 1 98.94 71 LEU A O 1
ATOM 572 N N . VAL A 1 72 ? 15.242 11.586 6.227 1 98.88 72 VAL A N 1
ATOM 573 C CA . VAL A 1 72 ? 16.438 10.891 5.746 1 98.88 72 VAL A CA 1
ATOM 574 C C . VAL A 1 72 ? 17.016 10.023 6.863 1 98.88 72 VAL A C 1
ATOM 576 O O . VAL A 1 72 ? 17.375 8.867 6.637 1 98.88 72 VAL A O 1
ATOM 579 N N . SER A 1 73 ? 17.094 10.625 8.039 1 98.88 73 SER A N 1
ATOM 580 C CA . SER A 1 73 ? 17.625 9.898 9.188 1 98.88 73 SER A CA 1
ATOM 581 C C . SER A 1 73 ? 16.797 8.641 9.469 1 98.88 73 SER A C 1
ATOM 583 O O . SER A 1 73 ? 17.359 7.582 9.766 1 98.88 73 SER A O 1
ATOM 585 N N . LEU A 1 74 ? 15.508 8.711 9.383 1 98.94 74 LEU A N 1
ATOM 586 C CA . LEU A 1 74 ? 14.625 7.578 9.633 1 98.94 74 LEU A CA 1
ATOM 587 C C . LEU A 1 74 ? 14.766 6.527 8.539 1 98.94 74 LEU A C 1
ATOM 589 O O . LEU A 1 74 ? 14.711 5.328 8.812 1 98.94 74 LEU A O 1
ATOM 593 N N . ALA A 1 75 ? 14.922 6.969 7.25 1 98.88 75 ALA A N 1
ATOM 594 C CA . ALA A 1 75 ? 15.188 6.023 6.172 1 98.88 75 ALA A CA 1
ATOM 595 C C . ALA A 1 75 ? 16.484 5.27 6.406 1 98.88 75 ALA A C 1
ATOM 597 O O . ALA A 1 75 ? 16.562 4.055 6.199 1 98.88 75 ALA A O 1
ATOM 598 N N . ASP A 1 76 ? 17.531 6.004 6.906 1 98.75 76 ASP A N 1
ATOM 599 C CA . ASP A 1 76 ? 18.812 5.379 7.227 1 98.75 76 ASP A CA 1
ATOM 600 C C . ASP A 1 76 ? 18.656 4.34 8.336 1 98.75 76 ASP A C 1
ATOM 602 O O . ASP A 1 76 ? 19.219 3.25 8.258 1 98.75 76 ASP A O 1
ATOM 606 N N . GLN A 1 77 ? 17.953 4.684 9.32 1 98.81 77 GLN A N 1
ATOM 607 C CA . GLN A 1 77 ? 17.719 3.77 10.438 1 98.81 77 GLN A CA 1
ATOM 608 C C . GLN A 1 77 ? 16.938 2.541 9.984 1 98.81 77 GLN A C 1
ATOM 610 O O . GLN A 1 77 ? 17.188 1.428 10.445 1 98.81 77 GLN A O 1
ATOM 615 N N . CYS A 1 78 ? 15.977 2.754 9.109 1 98.81 78 CYS A N 1
ATOM 616 C CA . CYS A 1 78 ? 15.195 1.648 8.562 1 98.81 78 CYS A CA 1
ATOM 617 C C . CYS A 1 78 ? 16.094 0.68 7.797 1 98.81 78 CYS A C 1
ATOM 619 O O . CYS A 1 78 ? 16.016 -0.532 8.008 1 98.81 78 CYS A O 1
ATOM 621 N N . MET A 1 79 ? 16.953 1.195 6.938 1 98.5 79 MET A N 1
ATOM 622 C CA . MET A 1 79 ? 17.906 0.37 6.199 1 98.5 79 MET A CA 1
ATOM 623 C C . MET A 1 79 ? 18.812 -0.401 7.152 1 98.5 79 MET A C 1
ATOM 625 O O . MET A 1 79 ? 19.062 -1.593 6.953 1 98.5 79 MET A O 1
ATOM 629 N N . ALA A 1 80 ? 19.25 0.272 8.172 1 98.38 80 ALA A N 1
ATOM 630 C CA . ALA A 1 80 ? 20.188 -0.339 9.125 1 98.38 80 ALA A CA 1
ATOM 631 C C . ALA A 1 80 ? 19.5 -1.438 9.93 1 98.38 80 ALA A C 1
ATOM 633 O O . ALA A 1 80 ? 20.109 -2.443 10.273 1 98.38 80 ALA A O 1
ATOM 634 N N . LYS A 1 81 ? 18.266 -1.253 10.227 1 98.44 81 LYS A N 1
ATOM 635 C CA . LYS A 1 81 ? 17.516 -2.191 11.062 1 98.44 81 LYS A CA 1
ATOM 636 C C . LYS A 1 81 ? 17.234 -3.488 10.305 1 98.44 81 LYS A C 1
ATOM 638 O O . LYS A 1 81 ? 17.25 -4.57 10.898 1 98.44 81 LYS A O 1
ATOM 643 N N . PHE A 1 82 ? 17.016 -3.408 8.992 1 98.38 82 PHE A N 1
ATOM 644 C CA . PHE A 1 82 ? 16.484 -4.57 8.297 1 98.38 82 PHE A CA 1
ATOM 645 C C . PHE A 1 82 ? 17.516 -5.18 7.367 1 98.38 82 PHE A C 1
ATOM 647 O O . PHE A 1 82 ? 17.328 -6.281 6.848 1 98.38 82 PHE A O 1
ATOM 654 N N . ASN A 1 83 ? 18.594 -4.461 7.133 1 98.12 83 ASN A N 1
ATOM 655 C CA . ASN A 1 83 ? 19.672 -4.984 6.301 1 98.12 83 ASN A CA 1
ATOM 656 C C . ASN A 1 83 ? 20.922 -5.297 7.129 1 98.12 83 ASN A C 1
ATOM 658 O O . ASN A 1 83 ? 21.156 -4.676 8.172 1 98.12 83 ASN A O 1
ATOM 662 N N . THR A 1 84 ? 21.656 -6.277 6.641 1 95.81 84 THR A N 1
ATOM 663 C CA . THR A 1 84 ? 23 -6.535 7.129 1 95.81 84 THR A CA 1
ATOM 664 C C . THR A 1 84 ? 24.016 -6.375 6.008 1 95.81 84 THR A C 1
ATOM 666 O O . THR A 1 84 ? 23.656 -6.16 4.852 1 95.81 84 THR A O 1
ATOM 669 N N . ALA A 1 85 ? 25.281 -6.453 6.332 1 92.25 85 ALA A N 1
ATOM 670 C CA . ALA A 1 85 ? 26.359 -6.32 5.355 1 92.25 85 ALA A CA 1
ATOM 671 C C . ALA A 1 85 ? 26.25 -7.398 4.277 1 92.25 85 ALA A C 1
ATOM 673 O O . ALA A 1 85 ? 26.609 -7.16 3.119 1 92.25 85 ALA A O 1
ATOM 674 N N . THR A 1 86 ? 25.625 -8.508 4.602 1 92.56 86 THR A N 1
ATOM 675 C CA . THR A 1 86 ? 25.656 -9.633 3.678 1 92.56 86 THR A CA 1
ATOM 676 C C . THR A 1 86 ? 24.25 -10 3.217 1 92.56 86 THR A C 1
ATOM 678 O O . THR A 1 86 ? 24.078 -10.922 2.412 1 92.56 86 THR A O 1
ATOM 681 N N . ASP A 1 87 ? 23.25 -9.367 3.816 1 94.62 87 ASP A N 1
ATOM 682 C CA . ASP A 1 87 ? 21.859 -9.703 3.5 1 94.62 87 ASP A CA 1
ATOM 683 C C . ASP A 1 87 ? 21.016 -8.445 3.348 1 94.62 87 ASP A C 1
ATOM 685 O O . ASP A 1 87 ? 20.5 -7.922 4.332 1 94.62 87 ASP A O 1
ATOM 689 N N . ARG A 1 88 ? 20.844 -8.055 2.131 1 96.38 88 ARG A N 1
ATOM 690 C CA . ARG A 1 88 ? 20.016 -6.891 1.839 1 96.38 88 ARG A CA 1
ATOM 691 C C . ARG A 1 88 ? 18.562 -7.293 1.634 1 96.38 88 ARG A C 1
ATOM 693 O O . ARG A 1 88 ? 18.219 -7.883 0.609 1 96.38 88 ARG A O 1
ATOM 700 N N . LYS A 1 89 ? 17.719 -6.941 2.596 1 97.75 89 LYS A N 1
ATOM 701 C CA . LYS A 1 89 ? 16.297 -7.289 2.582 1 97.75 89 LYS A CA 1
ATOM 702 C C . LYS A 1 89 ? 15.453 -6.133 2.055 1 97.75 89 LYS A C 1
ATOM 704 O O . LYS A 1 89 ? 14.43 -6.352 1.406 1 97.75 89 LYS A O 1
ATOM 709 N N . ILE A 1 90 ? 15.828 -4.914 2.326 1 98.25 90 ILE A N 1
ATOM 710 C CA . ILE A 1 90 ? 15.203 -3.695 1.825 1 98.25 90 ILE A CA 1
ATOM 711 C C . ILE A 1 90 ? 16.078 -3.066 0.75 1 98.25 90 ILE A C 1
ATOM 713 O O . ILE A 1 90 ? 17.312 -3.02 0.894 1 98.25 90 ILE A O 1
ATOM 717 N N . HIS A 1 91 ? 15.477 -2.594 -0.3 1 98.75 91 HIS A N 1
ATOM 718 C CA . HIS A 1 91 ? 16.281 -2.148 -1.43 1 98.75 91 HIS A CA 1
ATOM 719 C C . HIS A 1 91 ? 16.141 -0.646 -1.65 1 98.75 91 HIS A C 1
ATOM 721 O O . HIS A 1 91 ? 17.141 0.074 -1.714 1 98.75 91 HIS A O 1
ATOM 727 N N . LYS A 1 92 ? 14.914 -0.102 -1.773 1 98.94 92 LYS A N 1
ATOM 728 C CA . LYS A 1 92 ? 14.672 1.32 -1.996 1 98.94 92 LYS A CA 1
ATOM 729 C C . LYS A 1 92 ? 13.547 1.834 -1.095 1 98.94 92 LYS A C 1
ATOM 731 O O . LYS A 1 92 ? 12.641 1.082 -0.732 1 98.94 92 LYS A O 1
ATOM 736 N N . ILE A 1 93 ? 13.641 3.072 -0.672 1 98.94 93 ILE A N 1
ATOM 737 C CA . ILE A 1 93 ? 12.656 3.734 0.168 1 98.94 93 ILE A CA 1
ATOM 738 C C . ILE A 1 93 ? 12.227 5.051 -0.477 1 98.94 93 ILE A C 1
ATOM 740 O O . ILE A 1 93 ? 13.07 5.891 -0.807 1 98.94 93 ILE A O 1
ATOM 744 N N . ALA A 1 94 ? 10.969 5.227 -0.729 1 99 94 ALA A N 1
ATOM 745 C CA . ALA A 1 94 ? 10.375 6.484 -1.171 1 99 94 ALA A CA 1
ATOM 746 C C . ALA A 1 94 ? 9.438 7.055 -0.107 1 99 94 ALA A C 1
ATOM 748 O O . ALA A 1 94 ? 8.625 6.328 0.463 1 99 94 ALA A O 1
ATOM 749 N N . ILE A 1 95 ? 9.578 8.312 0.242 1 98.94 95 ILE A N 1
ATOM 750 C CA . ILE A 1 95 ? 8.734 9.023 1.195 1 98.94 95 ILE A CA 1
ATOM 751 C C . ILE A 1 95 ? 8.328 10.375 0.61 1 98.94 95 ILE A C 1
ATOM 753 O O . ILE A 1 95 ? 9.18 11.172 0.206 1 98.94 95 ILE A O 1
ATOM 757 N N . ALA A 1 96 ? 7.059 10.641 0.548 1 98.94 96 ALA A N 1
ATOM 758 C CA . ALA A 1 96 ? 6.543 11.945 0.151 1 98.94 96 ALA A CA 1
ATOM 759 C C . ALA A 1 96 ? 5.457 12.422 1.112 1 98.94 96 ALA A C 1
ATOM 761 O O . ALA A 1 96 ? 4.617 11.633 1.55 1 98.94 96 ALA A O 1
ATOM 762 N N . HIS A 1 97 ? 5.504 13.625 1.456 1 98.88 97 HIS A N 1
ATOM 763 C CA . HIS A 1 97 ? 4.469 14.234 2.285 1 98.88 97 HIS A CA 1
ATOM 764 C C . HIS A 1 97 ? 3.967 15.539 1.678 1 98.88 97 HIS A C 1
ATOM 766 O O . HIS A 1 97 ? 4.766 16.359 1.234 1 98.88 97 HIS A O 1
ATOM 772 N N . ARG A 1 98 ? 2.658 15.594 1.593 1 98.75 98 ARG A N 1
ATOM 773 C CA . ARG A 1 98 ? 1.988 16.766 1.044 1 98.75 98 ARG A CA 1
ATOM 774 C C . ARG A 1 98 ? 1.782 17.844 2.117 1 98.75 98 ARG A C 1
ATO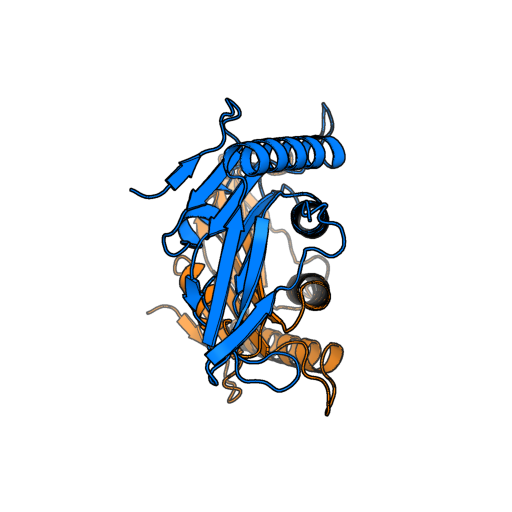M 776 O O . ARG A 1 98 ? 1.426 17.516 3.254 1 98.75 98 ARG A O 1
ATOM 783 N N . LEU A 1 99 ? 2.158 19.031 1.927 1 98.44 99 LEU A N 1
ATOM 784 C CA . LEU A 1 99 ? 1.896 20.188 2.777 1 98.44 99 LEU A CA 1
ATOM 785 C C . LEU A 1 99 ? 0.689 20.969 2.275 1 98.44 99 LEU A C 1
ATOM 787 O O . LEU A 1 99 ? 0.243 20.766 1.143 1 98.44 99 LEU A O 1
ATOM 791 N N . GLY A 1 100 ? 0.136 21.844 3.107 1 97.44 100 GLY A N 1
ATOM 792 C CA . GLY A 1 100 ? -1.065 22.594 2.764 1 97.44 100 GLY A CA 1
ATOM 793 C C . GLY A 1 100 ? -2.33 21.75 2.857 1 97.44 100 GLY A C 1
ATOM 794 O O . GLY A 1 100 ? -2.412 20.828 3.67 1 97.44 100 GLY A O 1
ATOM 795 N N . ARG A 1 101 ? -3.299 22.156 2.08 1 97.12 101 ARG A N 1
ATOM 796 C CA . ARG A 1 101 ? -4.633 21.578 2.145 1 97.12 101 ARG A CA 1
ATOM 797 C C . ARG A 1 101 ? -4.68 20.234 1.407 1 97.12 101 ARG A C 1
ATOM 799 O O . ARG A 1 101 ? -4.266 20.141 0.25 1 97.12 101 ARG A O 1
ATOM 806 N N . VAL A 1 102 ? -5.191 19.219 2.08 1 98.12 102 VAL A N 1
ATOM 807 C CA . VAL A 1 102 ? -5.371 17.891 1.516 1 98.12 102 VAL A CA 1
ATOM 808 C C . VAL A 1 102 ? -6.844 17.484 1.605 1 98.12 102 VAL A C 1
ATOM 810 O O . VAL A 1 102 ? -7.316 17.078 2.668 1 98.12 102 VAL A O 1
ATOM 813 N N . PRO A 1 103 ? -7.57 17.531 0.518 1 97 103 PRO A N 1
ATOM 814 C CA . PRO A 1 103 ? -8.992 17.203 0.515 1 97 103 PRO A CA 1
ATOM 815 C C . PRO A 1 103 ? -9.25 15.734 0.885 1 97 103 PRO A C 1
ATOM 817 O O . PRO A 1 103 ? -8.328 14.914 0.859 1 97 103 PRO A O 1
ATOM 820 N N . THR A 1 104 ? -10.516 15.469 1.173 1 96.69 104 THR A N 1
ATOM 821 C CA . THR A 1 104 ? -10.961 14.109 1.459 1 96.69 104 THR A CA 1
ATOM 822 C C . THR A 1 104 ? -10.547 13.156 0.339 1 96.69 104 THR A C 1
ATOM 824 O O . THR A 1 104 ? -10.664 13.492 -0.841 1 96.69 104 THR A O 1
ATOM 827 N N . MET A 1 105 ? -9.93 11.977 0.702 1 97.94 105 MET A N 1
ATOM 828 C CA . MET A 1 105 ? -9.578 10.836 -0.14 1 97.94 105 MET A CA 1
ATOM 829 C C . MET A 1 105 ? -8.266 11.086 -0.875 1 97.94 105 MET A C 1
ATOM 831 O O . MET A 1 105 ? -7.848 10.266 -1.694 1 97.94 105 MET A O 1
ATOM 835 N N . GLU A 1 106 ? -7.602 12.227 -0.622 1 98.44 106 GLU A N 1
ATOM 836 C CA . GLU A 1 106 ? -6.273 12.445 -1.186 1 98.44 106 GLU A CA 1
ATOM 837 C C . GLU A 1 106 ? -5.184 12.133 -0.165 1 98.44 106 GLU A C 1
ATOM 839 O O . GLU A 1 106 ? -5.418 12.203 1.043 1 98.44 106 GLU A O 1
ATOM 844 N N . GLU A 1 107 ? -3.98 11.789 -0.64 1 98.69 107 GLU A N 1
ATOM 845 C CA . GLU A 1 107 ? -2.883 11.367 0.222 1 98.69 107 GLU A CA 1
ATOM 846 C C . GLU A 1 107 ? -2.152 12.57 0.816 1 98.69 107 GLU A C 1
ATOM 848 O O . GLU A 1 107 ? -1.804 13.508 0.096 1 98.69 107 GLU A O 1
ATOM 853 N N . SER A 1 108 ? -1.929 12.508 2.064 1 98.69 108 SER A N 1
ATOM 854 C CA . SER A 1 108 ? -1.035 13.461 2.721 1 98.69 108 SER A CA 1
ATOM 855 C C . SER A 1 108 ? 0.378 12.898 2.838 1 98.69 108 SER A C 1
ATOM 857 O O . SER A 1 108 ? 1.349 13.656 2.904 1 98.69 108 SER A O 1
ATOM 859 N N . VAL A 1 109 ? 0.512 11.562 2.93 1 98.88 109 VAL A N 1
ATOM 860 C CA . VAL A 1 109 ? 1.803 10.898 3.059 1 98.88 109 VAL A CA 1
ATOM 861 C C . VAL A 1 109 ? 1.798 9.602 2.246 1 98.88 109 VAL A C 1
ATOM 863 O O . VAL A 1 109 ? 0.79 8.891 2.201 1 98.88 109 VAL A O 1
ATOM 866 N N . ILE A 1 110 ? 2.902 9.352 1.512 1 98.94 110 ILE A N 1
ATOM 867 C CA . ILE A 1 110 ? 3.143 8.094 0.819 1 98.94 110 ILE A CA 1
ATOM 868 C C . ILE A 1 110 ? 4.5 7.527 1.234 1 98.94 110 ILE A C 1
ATOM 870 O O . ILE A 1 110 ? 5.492 8.258 1.3 1 98.94 110 ILE A O 1
ATOM 874 N N . ILE A 1 111 ? 4.496 6.305 1.68 1 98.94 111 ILE A N 1
ATOM 875 C CA . ILE A 1 111 ? 5.742 5.551 1.728 1 98.94 111 ILE A CA 1
ATOM 876 C C . ILE A 1 111 ? 5.656 4.352 0.789 1 98.94 111 ILE A C 1
ATOM 878 O O . ILE A 1 111 ? 4.598 3.732 0.657 1 98.94 111 ILE A O 1
ATOM 882 N N . ALA A 1 112 ? 6.715 4.051 0.042 1 98.94 112 ALA A N 1
ATOM 883 C CA . ALA A 1 112 ? 6.883 2.85 -0.774 1 98.94 112 ALA A CA 1
ATOM 884 C C . ALA A 1 112 ? 8.258 2.229 -0.559 1 98.94 112 ALA A C 1
ATOM 886 O O . ALA A 1 112 ? 9.281 2.924 -0.612 1 98.94 112 ALA A O 1
ATOM 887 N N . ILE A 1 113 ? 8.289 0.986 -0.215 1 98.94 113 ILE A N 1
ATOM 888 C CA . ILE A 1 113 ? 9.523 0.27 0.074 1 98.94 113 ILE A CA 1
ATOM 889 C C . ILE A 1 113 ? 9.578 -1.015 -0.75 1 98.94 113 ILE A C 1
ATOM 891 O O . ILE A 1 113 ? 8.586 -1.735 -0.859 1 98.94 113 ILE A O 1
ATOM 895 N N . SER A 1 114 ? 10.68 -1.284 -1.412 1 98.94 114 SER A N 1
ATOM 896 C CA . SER A 1 114 ? 10.898 -2.568 -2.07 1 98.94 114 SER A CA 1
ATOM 897 C C . SER A 1 114 ? 11.742 -3.498 -1.208 1 98.94 114 SER A C 1
ATOM 899 O O . SER A 1 114 ? 12.672 -3.051 -0.536 1 98.94 114 SER A O 1
ATOM 901 N N . THR A 1 115 ? 11.375 -4.734 -1.146 1 98.81 115 THR A N 1
ATOM 902 C CA . THR A 1 115 ? 12.023 -5.727 -0.301 1 98.81 115 THR A CA 1
ATOM 903 C C . THR A 1 115 ? 12.164 -7.059 -1.035 1 98.81 115 THR A C 1
ATOM 905 O O . THR A 1 115 ? 11.414 -7.336 -1.973 1 98.81 115 THR A O 1
ATOM 908 N N . SER A 1 116 ? 13.156 -7.828 -0.617 1 97.44 116 SER A N 1
ATOM 909 C CA . SER A 1 116 ? 13.359 -9.156 -1.191 1 97.44 116 SER A CA 1
ATOM 910 C C . SER A 1 116 ? 12.18 -10.07 -0.909 1 97.44 116 SER A C 1
ATOM 912 O O . SER A 1 116 ? 11.797 -10.883 -1.757 1 97.44 116 SER A O 1
ATOM 914 N N . HIS A 1 117 ? 11.578 -9.93 0.333 1 96.12 117 HIS A N 1
ATOM 915 C CA . HIS A 1 117 ? 10.469 -10.773 0.75 1 96.12 117 HIS A CA 1
ATOM 916 C C . HIS A 1 117 ? 9.406 -9.961 1.491 1 96.12 117 HIS A C 1
ATOM 918 O O . HIS A 1 117 ? 9.695 -8.875 2 1 96.12 117 HIS A O 1
ATOM 924 N N . ARG A 1 118 ? 8.227 -10.523 1.524 1 96.81 118 ARG A N 1
ATOM 925 C CA . ARG A 1 118 ? 7.051 -9.758 1.931 1 96.81 118 ARG A CA 1
ATOM 926 C C . ARG A 1 118 ? 7.082 -9.461 3.426 1 96.81 118 ARG A C 1
ATOM 928 O O . ARG A 1 118 ? 6.609 -8.414 3.865 1 96.81 118 ARG A O 1
ATOM 935 N N . GLU A 1 119 ? 7.625 -10.352 4.254 1 96.88 119 GLU A N 1
ATOM 936 C CA . GLU A 1 119 ? 7.633 -10.141 5.695 1 96.88 119 GLU A CA 1
ATOM 937 C C . GLU A 1 119 ? 8.367 -8.852 6.066 1 96.88 119 GLU A C 1
ATOM 939 O O . GLU A 1 119 ? 7.875 -8.055 6.863 1 96.88 119 GLU A O 1
ATOM 944 N N . GLU A 1 120 ? 9.555 -8.617 5.449 1 97.75 120 GLU A N 1
ATOM 945 C CA . GLU A 1 120 ? 10.312 -7.398 5.703 1 97.75 120 GLU A CA 1
ATOM 946 C C . GLU A 1 120 ? 9.586 -6.172 5.168 1 97.75 120 GLU A C 1
ATOM 948 O O . GLU A 1 120 ? 9.742 -5.07 5.695 1 97.75 120 GLU A O 1
ATOM 953 N N . GLY A 1 121 ? 8.805 -6.391 4.098 1 98.31 121 GLY A N 1
ATOM 954 C CA . GLY A 1 121 ? 8.016 -5.293 3.559 1 98.31 121 GLY A CA 1
ATOM 955 C C . GLY A 1 121 ? 6.984 -4.762 4.535 1 98.31 121 GLY A C 1
ATOM 956 O O . GLY A 1 121 ? 6.887 -3.549 4.742 1 98.31 121 GLY A O 1
ATOM 957 N N . TRP A 1 122 ? 6.254 -5.707 5.203 1 98.38 122 TRP A N 1
ATOM 958 C CA . TRP A 1 122 ? 5.266 -5.328 6.203 1 98.38 122 TRP A CA 1
ATOM 959 C C . TRP A 1 122 ? 5.93 -4.648 7.398 1 98.38 122 TRP A C 1
ATOM 961 O O . TRP A 1 122 ? 5.512 -3.566 7.816 1 98.38 122 TRP A O 1
ATOM 971 N N . GLN A 1 123 ? 6.973 -5.223 7.848 1 98.38 123 GLN A N 1
ATOM 972 C CA . GLN A 1 123 ? 7.613 -4.777 9.078 1 98.38 123 GLN A CA 1
ATOM 973 C C . GLN A 1 123 ? 8.289 -3.424 8.891 1 98.38 123 GLN A C 1
ATOM 975 O O . GLN A 1 123 ? 8.156 -2.533 9.734 1 98.38 123 GLN A O 1
ATOM 980 N N . SER A 1 124 ? 9.031 -3.258 7.812 1 98.69 124 SER A N 1
ATOM 981 C CA . SER A 1 124 ? 9.766 -2.021 7.582 1 98.69 124 SER A CA 1
ATOM 982 C C . SER A 1 124 ? 8.82 -0.85 7.336 1 98.69 124 SER A C 1
ATOM 984 O O . SER A 1 124 ? 9.047 0.25 7.852 1 98.69 124 SER A O 1
ATOM 986 N N . SER A 1 125 ? 7.73 -1.111 6.574 1 98.75 125 SER A N 1
ATOM 987 C CA . SER A 1 125 ? 6.773 -0.049 6.273 1 98.75 125 SER A CA 1
ATOM 988 C C . SER A 1 125 ? 6.051 0.415 7.531 1 98.75 125 SER A C 1
ATOM 990 O O . SER A 1 125 ? 5.898 1.617 7.758 1 98.75 125 SER A O 1
ATOM 992 N N . SER A 1 126 ? 5.625 -0.552 8.32 1 98.69 126 SER A N 1
ATOM 993 C CA . SER A 1 126 ? 4.961 -0.22 9.578 1 98.69 126 SER A CA 1
ATOM 994 C C . SER A 1 126 ? 5.898 0.531 10.516 1 98.69 126 SER A C 1
ATOM 996 O O . SER A 1 126 ? 5.523 1.56 11.086 1 98.69 126 SER A O 1
ATOM 998 N N . TRP A 1 127 ? 7.102 0.062 10.656 1 98.81 127 TRP A N 1
ATOM 999 C CA . TRP A 1 127 ? 8.086 0.681 11.531 1 98.81 127 TRP A CA 1
ATOM 1000 C C . TRP A 1 127 ? 8.391 2.109 11.094 1 98.81 127 TRP A C 1
ATOM 1002 O O . TRP A 1 127 ? 8.406 3.027 11.922 1 98.81 127 TRP A O 1
ATOM 1012 N N . LEU A 1 128 ? 8.664 2.301 9.812 1 98.88 128 LEU A N 1
ATOM 1013 C CA . LEU A 1 128 ? 9.047 3.602 9.281 1 98.88 128 LEU A CA 1
ATOM 1014 C C . LEU A 1 128 ? 7.918 4.613 9.445 1 98.88 128 LEU A C 1
ATOM 1016 O O . LEU A 1 128 ? 8.156 5.75 9.867 1 98.88 128 LEU A O 1
ATOM 1020 N N . LEU A 1 129 ? 6.672 4.199 9.133 1 98.81 129 LEU A N 1
ATOM 1021 C CA . LEU A 1 129 ? 5.539 5.109 9.25 1 98.81 129 LEU A CA 1
ATOM 1022 C C . LEU A 1 129 ? 5.328 5.539 10.695 1 98.81 129 LEU A C 1
ATOM 1024 O O . LEU A 1 129 ? 5.066 6.711 10.969 1 98.81 129 LEU A O 1
ATOM 1028 N N . ASP A 1 130 ? 5.484 4.547 11.602 1 98.56 130 ASP A N 1
ATOM 1029 C CA . ASP A 1 130 ? 5.316 4.863 13.023 1 98.56 130 ASP A CA 1
ATOM 1030 C C . ASP A 1 130 ? 6.34 5.902 13.477 1 98.56 130 ASP A C 1
ATOM 1032 O O . ASP A 1 130 ? 6 6.832 14.211 1 98.56 130 ASP A O 1
ATOM 1036 N N . ARG A 1 131 ? 7.539 5.793 13.039 1 98.75 131 ARG A N 1
ATOM 1037 C CA . ARG A 1 131 ? 8.602 6.727 13.414 1 98.75 131 ARG A CA 1
ATOM 1038 C C . ARG A 1 131 ? 8.383 8.094 12.773 1 98.75 131 ARG A C 1
ATOM 1040 O O . ARG A 1 131 ? 8.648 9.125 13.391 1 98.75 131 ARG A O 1
ATOM 1047 N N . ILE A 1 132 ? 7.918 8.094 11.516 1 98.81 132 ILE A N 1
ATOM 1048 C CA . ILE A 1 132 ? 7.648 9.352 10.828 1 98.81 132 ILE A CA 1
ATOM 1049 C C . ILE A 1 132 ? 6.57 10.125 11.578 1 98.81 132 ILE A C 1
ATOM 1051 O O . ILE A 1 132 ? 6.727 11.32 11.844 1 98.81 132 ILE A O 1
ATOM 1055 N N . LYS A 1 133 ? 5.543 9.453 11.93 1 97.75 133 LYS A N 1
ATOM 1056 C CA . LYS A 1 133 ? 4.434 10.109 12.617 1 97.75 133 LYS A CA 1
ATOM 1057 C C . LYS A 1 133 ? 4.859 10.609 13.992 1 97.75 133 LYS A C 1
ATOM 1059 O O . LYS A 1 133 ? 4.367 11.641 14.461 1 97.75 133 LYS A O 1
ATOM 1064 N N . GLU A 1 134 ? 5.824 9.914 14.555 1 97.94 134 GLU A N 1
ATOM 1065 C CA . GLU A 1 134 ? 6.293 10.25 15.898 1 97.94 134 GLU A CA 1
ATOM 1066 C C . GLU A 1 134 ? 7.301 11.398 15.859 1 97.94 134 GLU A C 1
ATOM 1068 O O . GLU A 1 134 ? 7.32 12.242 16.75 1 97.94 134 GLU A O 1
ATOM 1073 N N . ARG A 1 135 ? 8.086 11.477 14.82 1 98.5 135 ARG A N 1
ATOM 1074 C CA . ARG A 1 135 ? 9.32 12.234 14.969 1 98.5 135 ARG A CA 1
ATOM 1075 C C . ARG A 1 135 ? 9.406 13.359 13.938 1 98.5 135 ARG A C 1
ATOM 1077 O O . ARG A 1 135 ? 10.141 14.328 14.125 1 98.5 135 ARG A O 1
ATOM 1084 N N . ALA A 1 136 ? 8.812 13.219 12.766 1 98.5 136 ALA A N 1
ATOM 1085 C CA . ALA A 1 136 ? 8.977 14.219 11.711 1 98.5 136 ALA A CA 1
ATOM 1086 C C . ALA A 1 136 ? 8.367 15.555 12.117 1 98.5 136 ALA A C 1
ATOM 1088 O O . ALA A 1 136 ? 7.301 15.602 12.734 1 98.5 136 ALA A O 1
ATOM 1089 N N . GLU A 1 137 ? 8.938 16.656 11.859 1 98.62 137 GLU A N 1
ATOM 1090 C CA . GLU A 1 137 ? 8.469 18 12.172 1 98.62 137 GLU A CA 1
ATOM 1091 C C . GLU A 1 137 ? 7.371 18.438 11.211 1 98.62 137 GLU A C 1
ATOM 1093 O O . GLU A 1 137 ? 7.512 19.453 10.516 1 98.62 137 GLU A O 1
ATOM 1098 N N . ILE A 1 138 ? 6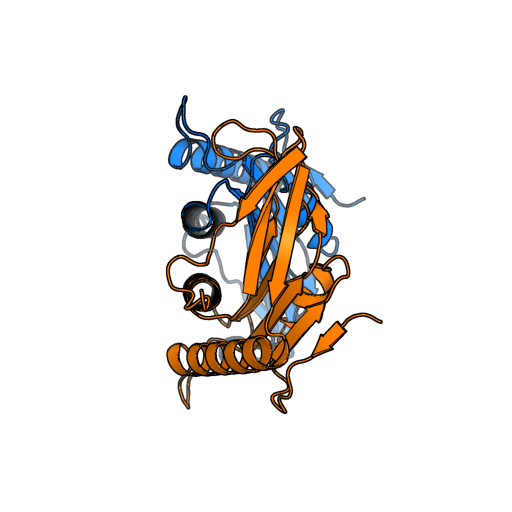.312 17.672 11.078 1 97.94 138 ILE A N 1
ATOM 1099 C CA . ILE A 1 138 ? 5.121 17.891 10.266 1 97.94 138 ILE A CA 1
ATOM 1100 C C . ILE A 1 138 ? 3.877 17.828 11.148 1 97.94 138 ILE A C 1
ATOM 1102 O O . ILE A 1 138 ? 3.703 16.875 11.914 1 97.94 138 ILE A O 1
ATOM 1106 N N . TRP A 1 139 ? 3.012 18.828 11.078 1 96.38 139 TRP A N 1
ATOM 1107 C CA . TRP A 1 139 ? 1.807 18.875 11.898 1 96.38 139 TRP A CA 1
ATOM 1108 C C . TRP A 1 139 ? 0.568 19.094 11.039 1 96.38 139 TRP A C 1
ATOM 1110 O O . TRP A 1 139 ? 0.67 19.578 9.906 1 96.38 139 TRP A O 1
ATOM 1120 N N . LYS A 1 140 ? -0.562 18.609 11.547 1 93.94 140 LYS A N 1
ATOM 1121 C CA . LYS A 1 140 ? -1.796 18.734 10.773 1 93.94 140 LYS A CA 1
ATOM 1122 C C . LYS A 1 140 ? -2.857 19.5 11.562 1 93.94 140 LYS A C 1
ATOM 1124 O O . LYS A 1 140 ? -2.816 19.547 12.789 1 93.94 140 LYS A O 1
ATOM 1129 N N . GLN A 1 141 ? -3.727 20.109 10.852 1 90.62 141 GLN A N 1
ATOM 1130 C CA . GLN A 1 141 ? -4.922 20.766 11.359 1 90.62 141 GLN A CA 1
ATOM 1131 C C . GLN A 1 141 ? -6.176 20.266 10.648 1 90.62 141 GLN A C 1
ATOM 1133 O O . GLN A 1 141 ? -6.172 20.094 9.422 1 90.62 141 GLN A O 1
ATOM 1138 N N . GLU A 1 142 ? -7.203 19.984 11.484 1 86 142 GLU A N 1
ATOM 1139 C CA . GLU A 1 142 ? -8.484 19.578 10.906 1 86 142 GLU A CA 1
ATOM 1140 C C . GLU A 1 142 ? -9.312 20.797 10.492 1 86 142 GLU A C 1
ATOM 1142 O O . GLU A 1 142 ? -9.383 21.781 11.227 1 86 142 GLU A O 1
ATOM 1147 N N . GLU A 1 143 ? -9.797 20.734 9.344 1 85 143 GLU A N 1
ATOM 1148 C CA . GLU A 1 143 ? -10.781 21.719 8.891 1 85 143 GLU A CA 1
ATOM 1149 C C . GLU A 1 143 ? -12.172 21.109 8.805 1 85 143 GLU A C 1
ATOM 1151 O O . GLU A 1 143 ? -12.391 20.156 8.055 1 85 143 GLU A O 1
ATOM 1156 N N . TYR A 1 144 ? -13.117 21.688 9.516 1 83.38 144 TYR A N 1
ATOM 1157 C CA . TYR A 1 144 ? -14.477 21.156 9.586 1 83.38 144 TYR A CA 1
ATOM 1158 C C . TYR A 1 144 ? -15.422 21.953 8.695 1 83.38 144 TYR A C 1
ATOM 1160 O O . TYR A 1 144 ? -15.125 23.094 8.328 1 83.38 144 TYR A O 1
ATOM 1168 N N . SER A 1 145 ? -16.516 21.328 8.312 1 80.88 145 SER A N 1
ATOM 1169 C CA . SER A 1 145 ? -17.484 21.938 7.418 1 80.88 145 SER A CA 1
ATOM 1170 C C . SER A 1 145 ? -18.109 23.188 8.039 1 80.88 145 SER A C 1
ATOM 1172 O O . SER A 1 145 ? -18.578 24.078 7.332 1 80.88 145 SER A O 1
ATOM 1174 N N . ASP A 1 146 ? -18.172 23.188 9.258 1 78.38 146 ASP A N 1
ATOM 1175 C CA . ASP A 1 146 ? -18.797 24.328 9.922 1 78.38 146 ASP A CA 1
ATOM 1176 C C . ASP A 1 146 ? -17.812 25.484 10.078 1 78.38 146 ASP A C 1
ATOM 1178 O O . ASP A 1 146 ? -18.141 26.516 10.664 1 78.38 146 ASP A O 1
ATOM 1182 N N . GLY A 1 147 ? -16.688 25.281 9.539 1 73.56 147 GLY A N 1
ATOM 1183 C CA . GLY A 1 147 ? -15.695 26.344 9.547 1 73.56 147 GLY A CA 1
ATOM 1184 C C . GLY A 1 147 ? -14.766 26.266 10.75 1 73.56 147 GLY A C 1
ATOM 1185 O O . GLY A 1 147 ? -13.781 27.016 10.82 1 73.56 147 GLY A O 1
ATOM 1186 N N . SER A 1 148 ? -15.141 25.406 11.727 1 70.12 148 SER A N 1
ATOM 1187 C CA . SER A 1 148 ? -14.289 25.297 12.906 1 70.12 148 SER A CA 1
ATOM 1188 C C . SER A 1 148 ? -13.055 24.453 12.617 1 70.12 148 SER A C 1
ATOM 1190 O O . SER A 1 148 ? -13.023 23.703 11.633 1 70.12 148 SER A O 1
ATOM 1192 N N . GLU A 1 149 ? -11.844 24.875 13.344 1 67.38 149 GLU A N 1
ATOM 1193 C CA . GLU A 1 149 ? -10.586 24.156 13.18 1 67.38 149 GLU A CA 1
ATOM 1194 C C . GLU A 1 149 ? -10.07 23.641 14.516 1 67.38 149 GLU A C 1
ATOM 1196 O O . GLU A 1 149 ? -10.328 24.234 15.562 1 67.38 149 GLU A O 1
ATOM 1201 N N . SER A 1 150 ? -9.641 22.297 14.641 1 65 150 SER A N 1
ATOM 1202 C CA . SER A 1 150 ? -8.984 21.766 15.828 1 65 150 SER A CA 1
ATOM 1203 C C . SER A 1 150 ? -7.586 21.25 15.5 1 65 150 SER A C 1
ATOM 1205 O O . SER A 1 150 ? -7.395 20.531 14.516 1 65 150 SER A O 1
ATOM 1207 N N . TRP A 1 151 ? -6.617 21.953 16.016 1 58.62 151 TRP A N 1
ATOM 1208 C CA . TRP A 1 151 ? -5.219 21.594 15.82 1 58.62 151 TRP A CA 1
ATOM 1209 C C . TRP A 1 151 ? -4.859 20.328 16.609 1 58.62 151 TRP A C 1
ATOM 1211 O O . TRP A 1 151 ? -5.293 20.172 17.766 1 58.62 151 TRP A O 1
ATOM 1221 N N . LYS A 1 152 ? -4.645 19.234 15.867 1 57.47 152 LYS A N 1
ATOM 1222 C CA . LYS A 1 152 ? -4.074 18.109 16.609 1 57.47 152 LYS A CA 1
ATOM 1223 C C . LYS A 1 152 ? -2.551 18.125 16.547 1 57.47 152 LYS A C 1
ATOM 1225 O O . LYS A 1 152 ? -1.969 18.328 15.477 1 57.47 152 LYS A O 1
ATOM 1230 N N . GLU A 1 153 ? -1.901 18.594 17.625 1 46.28 153 GLU A N 1
ATOM 1231 C CA . GLU A 1 153 ? -0.449 18.531 17.766 1 46.28 153 GLU A CA 1
ATOM 1232 C C . GLU A 1 153 ? 0.027 17.078 17.797 1 46.28 153 GLU A C 1
ATOM 1234 O O . GLU A 1 153 ? -0.701 16.188 18.25 1 46.28 153 GLU A O 1
ATOM 1239 N N . ASN A 1 154 ? 0.911 16.703 16.984 1 46.94 154 ASN A N 1
ATOM 1240 C CA . ASN A 1 154 ? 1.543 15.398 17.141 1 46.94 154 ASN A CA 1
ATOM 1241 C C . ASN A 1 154 ? 1.645 14.984 18.594 1 46.94 154 ASN A C 1
ATOM 1243 O O . ASN A 1 154 ? 1.943 15.805 19.469 1 46.94 154 ASN A O 1
ATOM 1247 N N . GLU A 1 155 ? 0.951 14.047 19.016 1 43.03 155 GLU A N 1
ATOM 1248 C CA . GLU A 1 155 ? 1.106 13.664 20.422 1 43.03 155 GLU A CA 1
ATOM 1249 C C . GLU A 1 155 ? 2.514 13.977 20.922 1 43.03 155 GLU A C 1
ATOM 1251 O O . GLU A 1 155 ? 2.691 14.352 22.078 1 43.03 155 GLU A O 1
ATOM 1256 N N . GLY A 1 156 ? 3.523 13.516 20.297 1 38.94 156 GLY A N 1
ATOM 1257 C CA . GLY A 1 156 ? 4.863 13.781 20.797 1 38.94 156 GLY A CA 1
ATOM 1258 C C . GLY A 1 156 ? 5.414 15.125 20.359 1 38.94 156 GLY A C 1
ATOM 1259 O O . GLY A 1 156 ? 6.621 15.359 20.422 1 38.94 156 GLY A O 1
ATOM 1260 N N . SER A 1 157 ? 4.797 15.828 19.469 1 41.69 157 SER A N 1
ATOM 1261 C CA . SER A 1 157 ? 5.492 16.953 18.875 1 41.69 157 SER A CA 1
ATOM 1262 C C . SER A 1 157 ? 5.605 18.125 19.844 1 41.69 157 SER A C 1
ATOM 1264 O O . SER A 1 157 ? 4.711 18.344 20.672 1 41.69 157 SER A O 1
ATOM 1266 N N . ASN A 1 158 ? 6.871 18.547 20.156 1 39.53 158 ASN A N 1
ATOM 1267 C CA . ASN A 1 158 ? 7.406 19.734 20.828 1 39.53 158 ASN A CA 1
ATOM 1268 C C . ASN A 1 158 ? 6.875 21.016 20.203 1 39.53 158 ASN A C 1
ATOM 1270 O O . ASN A 1 158 ? 7.527 21.609 19.328 1 39.53 158 ASN A O 1
ATOM 1274 N N . VAL A 1 159 ? 5.789 21.219 19.828 1 41.19 159 VAL A N 1
ATOM 1275 C CA . VAL A 1 159 ? 5.367 22.531 19.359 1 41.19 159 VAL A CA 1
ATOM 1276 C C . VAL A 1 159 ? 5.688 23.594 20.406 1 41.19 159 VAL A C 1
ATOM 1278 O O . VAL A 1 159 ? 5.285 23.469 21.562 1 41.19 159 VAL A O 1
ATOM 1281 N N . PRO A 1 160 ? 6.684 24.469 20.047 1 36.5 160 PRO A N 1
ATOM 1282 C CA . PRO A 1 160 ? 6.91 25.578 20.969 1 36.5 160 PRO A CA 1
ATOM 1283 C C . PRO A 1 160 ? 5.652 26.406 21.203 1 36.5 160 PRO A C 1
ATOM 1285 O O . PRO A 1 160 ? 4.875 26.641 20.281 1 36.5 160 PRO A O 1
ATOM 1288 N N . LYS A 1 161 ? 5.125 26.578 22.438 1 35.41 161 LYS A N 1
ATOM 1289 C CA . LYS A 1 161 ? 4.184 27.609 22.875 1 35.41 161 LYS A CA 1
ATOM 1290 C C . LYS A 1 161 ? 4.664 29 22.5 1 35.41 161 LYS A C 1
ATOM 1292 O O . LYS A 1 161 ? 5.848 29.328 22.641 1 35.41 161 LYS A O 1
ATOM 1297 N N . MET B 1 1 ? -10.547 -7.273 -24.422 1 62.31 1 MET B N 1
ATOM 1298 C CA . MET B 1 1 ? -9.547 -6.992 -23.391 1 62.31 1 MET B CA 1
ATOM 1299 C C . MET B 1 1 ? -9.422 -8.164 -22.422 1 62.31 1 MET B C 1
ATOM 1301 O O . MET B 1 1 ? -10.375 -8.914 -22.234 1 62.31 1 MET B O 1
ATOM 1305 N N . SER B 1 2 ? -8.188 -8.781 -22.078 1 90.56 2 SER B N 1
ATOM 1306 C CA . SER B 1 2 ? -7.934 -10.086 -21.484 1 90.56 2 SER B CA 1
ATOM 1307 C C . SER B 1 2 ? -8.062 -10.031 -19.969 1 90.56 2 SER B C 1
ATOM 1309 O O . SER B 1 2 ? -7.109 -10.344 -19.25 1 90.56 2 SER B O 1
ATOM 1311 N N . ARG B 1 3 ? -9.289 -9.352 -19.578 1 96.44 3 ARG B N 1
ATOM 1312 C CA . ARG B 1 3 ? -9.555 -9.375 -18.141 1 96.44 3 ARG B CA 1
ATOM 1313 C C . ARG B 1 3 ? -10.727 -10.297 -17.812 1 96.44 3 ARG B C 1
ATOM 1315 O O . ARG B 1 3 ? -11.742 -10.289 -18.516 1 96.44 3 ARG B O 1
ATOM 1322 N N . TRP B 1 4 ? -10.633 -11.078 -16.797 1 98.38 4 TRP B N 1
ATOM 1323 C CA . TRP B 1 4 ? -11.688 -11.914 -16.219 1 98.38 4 TRP B CA 1
ATOM 1324 C C . TRP B 1 4 ? -12.039 -11.453 -14.812 1 98.38 4 TRP B C 1
ATOM 1326 O O . TRP B 1 4 ? -11.258 -11.633 -13.875 1 98.38 4 TRP B O 1
ATOM 1336 N N . TYR B 1 5 ? -13.18 -10.922 -14.633 1 98.19 5 TYR B N 1
ATOM 1337 C CA . TYR B 1 5 ? -13.609 -10.398 -13.336 1 98.19 5 TYR B CA 1
ATOM 1338 C C . TYR B 1 5 ? -14.32 -11.469 -12.523 1 98.19 5 TYR B C 1
ATOM 1340 O O . TYR B 1 5 ? -15.07 -12.281 -13.07 1 98.19 5 TYR B O 1
ATOM 1348 N N . ALA B 1 6 ? -14.102 -11.406 -11.188 1 98 6 ALA B N 1
ATOM 1349 C CA . ALA B 1 6 ? -14.883 -12.25 -10.289 1 98 6 ALA B CA 1
ATOM 1350 C C . ALA B 1 6 ? -16.359 -11.883 -10.32 1 98 6 ALA B C 1
ATOM 1352 O O . ALA B 1 6 ? -16.703 -10.703 -10.414 1 98 6 ALA B O 1
ATOM 1353 N N . LYS B 1 7 ? -17.203 -12.875 -10.234 1 94.38 7 LYS B N 1
ATOM 1354 C CA . LYS B 1 7 ? -18.641 -12.641 -10.117 1 94.38 7 LYS B CA 1
ATOM 1355 C C . LYS B 1 7 ? -19.031 -12.328 -8.68 1 94.38 7 LYS B C 1
ATOM 1357 O O . LYS B 1 7 ? -19.047 -13.211 -7.824 1 94.38 7 LYS B O 1
ATOM 1362 N N . THR B 1 8 ? -19.188 -11.164 -8.383 1 95 8 THR B N 1
ATOM 1363 C CA . THR B 1 8 ? -19.625 -10.703 -7.078 1 95 8 THR B CA 1
ATOM 1364 C C . THR B 1 8 ? -20.484 -9.445 -7.211 1 95 8 THR B C 1
ATOM 1366 O O . THR B 1 8 ? -20.281 -8.648 -8.133 1 95 8 THR B O 1
ATOM 1369 N N . ASN B 1 9 ? -21.406 -9.281 -6.348 1 94.06 9 ASN B N 1
ATOM 1370 C CA . ASN B 1 9 ? -22.25 -8.094 -6.316 1 94.06 9 ASN B CA 1
ATOM 1371 C C . ASN B 1 9 ? -21.797 -7.105 -5.246 1 94.06 9 ASN B C 1
ATOM 1373 O O . ASN B 1 9 ? -22.453 -6.094 -5.004 1 94.06 9 ASN B O 1
ATOM 1377 N N . ASN B 1 10 ? -20.672 -7.418 -4.621 1 97.62 10 ASN B N 1
ATOM 1378 C CA . ASN B 1 10 ? -20.172 -6.516 -3.59 1 97.62 10 ASN B CA 1
ATOM 1379 C C . ASN B 1 10 ? -19.422 -5.336 -4.195 1 97.62 10 ASN B C 1
ATOM 1381 O O . ASN B 1 10 ? -18.328 -5.504 -4.742 1 97.62 10 ASN B O 1
ATOM 1385 N N . PRO B 1 11 ? -19.984 -4.156 -4.094 1 98 11 PRO B N 1
ATOM 1386 C CA . PRO B 1 11 ? -19.375 -3 -4.742 1 98 11 PRO B CA 1
ATOM 1387 C C . PRO B 1 11 ? -18.031 -2.621 -4.121 1 98 11 PRO B C 1
ATOM 1389 O O . PRO B 1 11 ? -17.297 -1.804 -4.68 1 98 11 PRO B O 1
ATOM 1392 N N . ASP B 1 12 ? -17.688 -3.25 -2.998 1 98.69 12 ASP B N 1
ATOM 1393 C CA . ASP B 1 12 ? -16.453 -2.926 -2.289 1 98.69 12 ASP B CA 1
ATOM 1394 C C . ASP B 1 12 ? -15.297 -3.791 -2.781 1 98.69 12 ASP B C 1
ATOM 1396 O O . ASP B 1 12 ? -14.18 -3.701 -2.258 1 98.69 12 ASP B O 1
ATOM 1400 N N . TYR B 1 13 ? -15.57 -4.637 -3.816 1 98.88 13 TYR B N 1
ATOM 1401 C CA . TYR B 1 13 ? -14.547 -5.531 -4.344 1 98.88 13 TYR B CA 1
ATOM 1402 C C . TYR B 1 13 ? -14.195 -5.172 -5.785 1 98.88 13 TYR B C 1
ATOM 1404 O O . TYR B 1 13 ? -15.078 -4.824 -6.574 1 98.88 13 TYR B O 1
ATOM 1412 N N . LYS B 1 14 ? -13.023 -5.164 -6.152 1 98.88 14 LYS B N 1
ATOM 1413 C CA . LYS B 1 14 ? -12.492 -5.273 -7.508 1 98.88 14 LYS B CA 1
ATOM 1414 C C . LYS B 1 14 ? -11.492 -6.418 -7.621 1 98.88 14 LYS B C 1
ATOM 1416 O O . LYS B 1 14 ? -10.367 -6.316 -7.129 1 98.88 14 LYS B O 1
ATOM 1421 N N . ILE B 1 15 ? -11.914 -7.469 -8.188 1 98.94 15 ILE B N 1
ATOM 1422 C CA . ILE B 1 15 ? -11.125 -8.695 -8.219 1 98.94 15 ILE B CA 1
ATOM 1423 C C . ILE B 1 15 ? -11.094 -9.258 -9.641 1 98.94 15 ILE B C 1
ATOM 1425 O O . ILE B 1 15 ? -12.141 -9.562 -10.219 1 98.94 15 ILE B O 1
ATOM 1429 N N . PHE B 1 16 ? -9.883 -9.367 -10.203 1 98.88 16 PHE B N 1
ATOM 1430 C CA . PHE B 1 16 ? -9.844 -9.875 -11.562 1 98.88 16 PHE B CA 1
ATOM 1431 C C . PHE B 1 16 ? -8.492 -10.523 -11.859 1 98.88 16 PHE B C 1
ATOM 1433 O O . PHE B 1 16 ? -7.523 -10.305 -11.133 1 98.88 16 PHE B O 1
ATOM 1440 N N . LEU B 1 17 ? -8.453 -11.352 -12.859 1 98.88 17 LEU B N 1
ATOM 1441 C CA . LEU B 1 17 ? -7.27 -11.898 -13.516 1 98.88 17 LEU B CA 1
ATOM 1442 C C . LEU B 1 17 ? -7.07 -11.258 -14.883 1 98.88 17 LEU B C 1
ATOM 1444 O O . LEU B 1 17 ? -8.039 -10.844 -15.531 1 98.88 17 LEU B O 1
ATOM 1448 N N . THR B 1 18 ? -5.852 -11.211 -15.359 1 98.81 18 THR B N 1
ATOM 1449 C CA . THR B 1 18 ? -5.59 -10.602 -16.656 1 98.81 18 THR B CA 1
ATOM 1450 C C . THR B 1 18 ? -4.242 -11.062 -17.219 1 98.81 18 THR B C 1
ATOM 1452 O O . THR B 1 18 ? -3.395 -11.555 -16.469 1 98.81 18 THR B O 1
ATOM 1455 N N . THR B 1 19 ? -4.066 -10.945 -18.531 1 98.25 19 THR B N 1
ATOM 1456 C CA . THR B 1 19 ? -2.76 -11.172 -19.141 1 98.25 19 THR B CA 1
ATOM 1457 C C . THR B 1 19 ? -2.045 -9.852 -19.406 1 98.25 19 THR B C 1
ATOM 1459 O O . THR B 1 19 ? -0.894 -9.836 -19.844 1 98.25 19 THR B O 1
ATOM 1462 N N . GLU B 1 20 ? -2.709 -8.812 -19.062 1 98.19 20 GLU B N 1
ATOM 1463 C CA . GLU B 1 20 ? -2.143 -7.484 -19.281 1 98.19 20 GLU B CA 1
ATOM 1464 C C . GLU B 1 20 ? -1.357 -7.004 -18.062 1 98.19 20 GLU B C 1
ATOM 1466 O O . GLU B 1 20 ? -1.557 -7.5 -16.953 1 98.19 20 GLU B O 1
ATOM 1471 N N . LYS B 1 21 ? -0.457 -6.012 -18.375 1 98.19 21 LYS B N 1
ATOM 1472 C CA . LYS B 1 21 ? 0.288 -5.395 -17.281 1 98.19 21 LYS B CA 1
ATOM 1473 C C . LYS B 1 21 ? -0.656 -4.816 -16.219 1 98.19 21 LYS B C 1
ATOM 1475 O O . LYS B 1 21 ? -1.627 -4.137 -16.562 1 98.19 21 LYS B O 1
ATOM 1480 N N . LEU B 1 22 ? -0.462 -5.137 -14.961 1 98.62 22 LEU B N 1
ATOM 1481 C CA . LEU B 1 22 ? -1.278 -4.59 -13.883 1 98.62 22 LEU B CA 1
ATOM 1482 C C . LEU B 1 22 ? -0.968 -3.111 -13.664 1 98.62 22 LEU B C 1
ATOM 1484 O O . LEU B 1 22 ? 0.182 -2.688 -13.797 1 98.62 22 LEU B O 1
ATOM 1488 N N . LYS B 1 23 ? -1.958 -2.389 -13.359 1 97.81 23 LYS B N 1
ATOM 1489 C CA . LYS B 1 23 ? -1.822 -0.963 -13.078 1 97.81 23 LYS B CA 1
ATOM 1490 C C . LYS B 1 23 ? -2.096 -0.668 -11.602 1 97.81 23 LYS B C 1
ATOM 1492 O O . LYS B 1 23 ? -3.252 -0.602 -11.18 1 97.81 23 LYS B O 1
ATOM 1497 N N . GLY B 1 24 ? -1.058 -0.357 -10.875 1 98.5 24 GLY B N 1
ATOM 1498 C CA . GLY B 1 24 ? -1.174 -0.101 -9.445 1 98.5 24 GLY B CA 1
ATOM 1499 C C . GLY B 1 24 ? -2.133 1.028 -9.117 1 98.5 24 GLY B C 1
ATOM 1500 O O . GLY B 1 24 ? -2.92 0.927 -8.18 1 98.5 24 GLY B O 1
ATOM 1501 N N . GLU B 1 25 ? -2.084 2.062 -9.891 1 98.25 25 GLU B N 1
ATOM 1502 C CA . GLU B 1 25 ? -2.916 3.238 -9.656 1 98.25 25 GLU B CA 1
ATOM 1503 C C . GLU B 1 25 ? -4.398 2.891 -9.742 1 98.25 25 GLU B C 1
ATOM 1505 O O . GLU B 1 25 ? -5.215 3.439 -8.992 1 98.25 25 GLU B O 1
ATOM 1510 N N . GLU B 1 26 ? -4.758 2.057 -10.656 1 98.56 26 GLU B N 1
ATOM 1511 C CA . GLU B 1 26 ? -6.141 1.608 -10.805 1 98.56 26 GLU B CA 1
ATOM 1512 C C . GLU B 1 26 ? -6.652 0.956 -9.523 1 98.56 26 GLU B C 1
ATOM 1514 O O . GLU B 1 26 ? -7.766 1.237 -9.078 1 98.56 26 GLU B O 1
ATOM 1519 N N . MET B 1 27 ? -5.867 0.135 -8.938 1 98.88 27 MET B N 1
ATOM 1520 C CA . MET B 1 27 ? -6.25 -0.632 -7.754 1 98.88 27 MET B CA 1
ATOM 1521 C C . MET B 1 27 ? -6.273 0.255 -6.516 1 98.88 27 MET B C 1
ATOM 1523 O O . MET B 1 27 ? -7.172 0.138 -5.68 1 98.88 27 MET B O 1
ATOM 1527 N N . ILE B 1 28 ? -5.277 1.17 -6.418 1 98.88 28 ILE B N 1
ATOM 1528 C CA . ILE B 1 28 ? -5.203 2.098 -5.297 1 98.88 28 ILE B CA 1
ATOM 1529 C C . ILE B 1 28 ? -6.406 3.039 -5.32 1 98.88 28 ILE B C 1
ATOM 1531 O O . ILE B 1 28 ? -7.07 3.232 -4.297 1 98.88 28 ILE B O 1
ATOM 1535 N N . GLU B 1 29 ? -6.719 3.59 -6.477 1 98.81 29 GLU B N 1
ATOM 1536 C CA . GLU B 1 29 ? -7.836 4.52 -6.602 1 98.81 29 GLU B CA 1
ATOM 1537 C C . GLU B 1 29 ? -9.164 3.836 -6.273 1 98.81 29 GLU B C 1
ATOM 1539 O O . GLU B 1 29 ? -10.023 4.422 -5.613 1 98.81 29 GLU B O 1
ATOM 1544 N N . PHE B 1 30 ? -9.352 2.627 -6.695 1 98.88 30 PHE B N 1
ATOM 1545 C CA . PHE B 1 30 ? -10.57 1.895 -6.375 1 98.88 30 PHE B CA 1
ATOM 1546 C C . PHE B 1 30 ? -10.711 1.712 -4.867 1 98.88 30 PHE B C 1
ATOM 1548 O O . PHE B 1 30 ? -11.82 1.793 -4.328 1 98.88 30 PHE B O 1
ATOM 1555 N N . ALA B 1 31 ? -9.562 1.415 -4.219 1 98.88 31 ALA B N 1
ATOM 1556 C CA . ALA B 1 31 ? -9.594 1.028 -2.812 1 98.88 31 ALA B CA 1
ATOM 1557 C C . ALA B 1 31 ? -9.953 2.217 -1.925 1 98.88 31 ALA B C 1
ATOM 1559 O O . ALA B 1 31 ? -10.383 2.037 -0.782 1 98.88 31 ALA B O 1
ATOM 1560 N N . LYS B 1 32 ? -9.789 3.426 -2.402 1 98.81 32 LYS B N 1
ATOM 1561 C CA . LYS B 1 32 ? -10.055 4.605 -1.583 1 98.81 32 LYS B CA 1
ATOM 1562 C C . LYS B 1 32 ? -11.516 4.652 -1.146 1 98.81 32 LYS B C 1
ATOM 1564 O O . LYS B 1 32 ? -12.406 4.215 -1.88 1 98.81 32 LYS B O 1
ATOM 1569 N N . SER B 1 33 ? -11.742 5.113 0.029 1 98.62 33 SER B N 1
ATOM 1570 C CA . SER B 1 33 ? -13.055 5.344 0.622 1 98.62 33 SER B CA 1
ATOM 1571 C C . SER B 1 33 ? -13.055 6.586 1.505 1 98.62 33 SER B C 1
ATOM 1573 O O . SER B 1 33 ? -12.062 6.875 2.18 1 98.62 33 SER B O 1
ATOM 1575 N N . PRO B 1 34 ? -14.117 7.309 1.5 1 97.69 34 PRO B N 1
ATOM 1576 C CA . PRO B 1 34 ? -14.141 8.531 2.301 1 97.69 34 PRO B CA 1
ATOM 1577 C C . PRO B 1 34 ? -13.977 8.266 3.795 1 97.69 34 PRO B C 1
ATOM 1579 O O . PRO B 1 34 ? -13.531 9.141 4.539 1 97.69 34 PRO B O 1
ATOM 1582 N N . GLU B 1 35 ? -14.281 7.031 4.234 1 97.25 35 GLU B N 1
ATOM 1583 C CA . GLU B 1 35 ? -14.211 6.703 5.656 1 97.25 35 GLU B CA 1
ATOM 1584 C C . GLU B 1 35 ? -12.828 6.168 6.023 1 97.25 35 GLU B C 1
ATOM 1586 O O . GLU B 1 35 ? -12.508 6.035 7.207 1 97.25 35 GLU B O 1
ATOM 1591 N N . ALA B 1 36 ? -12.023 5.879 5 1 98.12 36 ALA B N 1
ATOM 1592 C CA . ALA B 1 36 ? -10.719 5.262 5.23 1 98.12 36 ALA B CA 1
ATOM 1593 C C . ALA B 1 36 ? -9.633 6.32 5.418 1 98.12 36 ALA B C 1
ATOM 1595 O O . ALA B 1 36 ? -9.617 7.332 4.711 1 98.12 36 ALA B O 1
ATOM 1596 N N . GLY B 1 37 ? -8.758 6.062 6.344 1 98.06 37 GLY B N 1
ATOM 1597 C CA . GLY B 1 37 ? -7.605 6.934 6.543 1 98.06 37 GLY B CA 1
ATOM 1598 C C . GLY B 1 37 ? -6.344 6.418 5.875 1 98.06 37 GLY B C 1
ATOM 1599 O O . GLY B 1 37 ? -5.324 7.109 5.848 1 98.06 37 GLY B O 1
ATOM 1600 N N . ASP B 1 38 ? -6.496 5.148 5.332 1 98.38 38 ASP B N 1
ATOM 1601 C CA . ASP B 1 38 ? -5.297 4.523 4.785 1 98.38 38 ASP B CA 1
ATOM 1602 C C . ASP B 1 38 ? -5.633 3.641 3.586 1 98.38 38 ASP B C 1
ATOM 1604 O O . ASP B 1 38 ? -6.719 3.055 3.525 1 98.38 38 ASP B O 1
ATOM 1608 N N . VAL B 1 39 ? -4.777 3.662 2.584 1 98.94 39 VAL B N 1
ATOM 1609 C CA . VAL B 1 39 ? -4.707 2.607 1.579 1 98.94 39 VAL B CA 1
ATOM 1610 C C . VAL B 1 39 ? -3.359 1.894 1.674 1 98.94 39 VAL B C 1
ATOM 1612 O O . VAL B 1 39 ? -2.307 2.531 1.619 1 98.94 39 VAL B O 1
ATOM 1615 N N . VAL B 1 40 ? -3.379 0.54 1.905 1 98.94 40 VAL B N 1
ATOM 1616 C CA . VAL B 1 40 ? -2.188 -0.3 1.844 1 98.94 40 VAL B CA 1
ATOM 1617 C C . VAL B 1 40 ? -2.191 -1.106 0.547 1 98.94 40 VAL B C 1
ATOM 1619 O O . VAL B 1 40 ? -3.197 -1.727 0.197 1 98.94 40 VAL B O 1
ATOM 1622 N N . TYR B 1 41 ? -1.104 -0.958 -0.171 1 98.88 41 TYR B N 1
ATOM 1623 C CA . TYR B 1 41 ? -0.882 -1.632 -1.445 1 98.88 41 TYR B CA 1
ATOM 1624 C C . TYR B 1 41 ? 0.323 -2.561 -1.369 1 98.88 41 TYR B C 1
ATOM 1626 O O . TYR B 1 41 ? 1.36 -2.197 -0.812 1 98.88 41 TYR B O 1
ATOM 1634 N N . PHE B 1 42 ? 0.143 -3.785 -1.869 1 98.94 42 PHE B N 1
ATOM 1635 C CA . PHE B 1 42 ? 1.214 -4.746 -2.107 1 98.94 42 PHE B CA 1
ATOM 1636 C C . PHE B 1 42 ? 1.299 -5.105 -3.586 1 98.94 42 PHE B C 1
ATOM 1638 O O . PHE B 1 42 ? 0.292 -5.457 -4.203 1 98.94 42 PHE B O 1
ATOM 1645 N N . GLY B 1 43 ? 2.484 -5.016 -4.172 1 98.88 43 GLY B N 1
ATOM 1646 C CA . GLY B 1 43 ? 2.803 -5.523 -5.5 1 98.88 43 GLY B CA 1
ATOM 1647 C C . GLY B 1 43 ? 3.904 -6.566 -5.488 1 98.88 43 GLY B C 1
ATOM 1648 O O . GLY B 1 43 ? 5.039 -6.273 -5.113 1 98.88 43 GLY B O 1
ATOM 1649 N N . GLY B 1 44 ? 3.566 -7.77 -5.84 1 98.69 44 GLY B N 1
ATOM 1650 C CA . GLY B 1 44 ? 4.582 -8.781 -6.074 1 98.69 44 GLY B CA 1
ATOM 1651 C C . GLY B 1 44 ? 5.234 -8.664 -7.441 1 98.69 44 GLY B C 1
ATOM 1652 O O . GLY B 1 44 ? 4.559 -8.773 -8.469 1 98.69 44 GLY B O 1
ATOM 1653 N N . THR B 1 45 ? 6.559 -8.445 -7.461 1 98.38 45 THR B N 1
ATOM 1654 C CA . THR B 1 45 ? 7.258 -8.211 -8.719 1 98.38 45 THR B CA 1
ATOM 1655 C C . THR B 1 45 ? 8.25 -9.336 -9.008 1 98.38 45 THR B C 1
ATOM 1657 O O . THR B 1 45 ? 8.734 -10 -8.078 1 98.38 45 THR B O 1
ATOM 1660 N N . THR B 1 46 ? 8.539 -9.586 -10.25 1 97.75 46 THR B N 1
ATOM 1661 C CA . THR B 1 46 ? 9.5 -10.609 -10.656 1 97.75 46 THR B CA 1
ATOM 1662 C C . THR B 1 46 ? 10.93 -10.148 -10.375 1 97.75 46 THR B C 1
ATOM 1664 O O . THR B 1 46 ? 11.359 -9.102 -10.867 1 97.75 46 THR B O 1
ATOM 1667 N N . ARG B 1 47 ? 11.633 -10.93 -9.57 1 96.94 47 ARG B N 1
ATOM 1668 C CA . ARG B 1 47 ? 13.039 -10.664 -9.312 1 96.94 47 ARG B CA 1
ATOM 1669 C C . ARG B 1 47 ? 13.906 -11.094 -10.5 1 96.94 47 ARG B C 1
ATOM 1671 O O . ARG B 1 47 ? 13.438 -11.812 -11.383 1 96.94 47 ARG B O 1
ATOM 1678 N N . ASN B 1 48 ? 15.195 -10.648 -10.398 1 95.06 48 ASN B N 1
ATOM 1679 C CA . ASN B 1 48 ? 16.078 -10.945 -11.516 1 95.06 48 ASN B CA 1
ATOM 1680 C C . ASN B 1 48 ? 16.922 -12.188 -11.258 1 95.06 48 ASN B C 1
ATOM 1682 O O . ASN B 1 48 ? 17.797 -12.523 -12.055 1 95.06 48 ASN B O 1
ATOM 1686 N N . SER B 1 49 ? 16.734 -12.75 -10.164 1 90.19 49 SER B N 1
ATOM 1687 C CA . SER B 1 49 ? 17.516 -13.945 -9.875 1 90.19 49 SER B CA 1
ATOM 1688 C C . SER B 1 49 ? 16.766 -14.883 -8.93 1 90.19 49 SER B C 1
ATOM 1690 O O . SER B 1 49 ? 15.852 -14.453 -8.219 1 90.19 49 SER B O 1
ATOM 1692 N N . PHE B 1 50 ? 17.031 -16.125 -9.062 1 85.62 50 PHE B N 1
ATOM 1693 C CA . PHE B 1 50 ? 16.547 -17.188 -8.18 1 85.62 50 PHE B CA 1
ATOM 1694 C C . PHE B 1 50 ? 17.594 -18.281 -8.047 1 85.62 50 PHE B C 1
ATOM 1696 O O . PHE B 1 50 ? 18.047 -18.859 -9.039 1 85.62 50 PHE B O 1
ATOM 1703 N N . ARG B 1 51 ? 18 -18.562 -6.758 1 81.94 51 ARG B N 1
ATOM 1704 C CA . ARG B 1 51 ? 19.031 -19.547 -6.496 1 81.94 51 ARG B CA 1
ATOM 1705 C C . ARG B 1 51 ? 20.25 -19.312 -7.371 1 81.94 51 ARG B C 1
ATOM 1707 O O . ARG B 1 51 ? 20.719 -20.234 -8.062 1 81.94 51 ARG B O 1
ATOM 1714 N N . ASP B 1 52 ? 20.594 -18.062 -7.52 1 82.12 52 ASP B N 1
ATOM 1715 C CA . ASP B 1 52 ? 21.828 -17.625 -8.164 1 82.12 52 ASP B CA 1
ATOM 1716 C C . ASP B 1 52 ? 21.734 -17.781 -9.68 1 82.12 52 ASP B C 1
ATOM 1718 O O . ASP B 1 52 ? 22.766 -17.844 -10.367 1 82.12 52 ASP B O 1
ATOM 1722 N N . LYS B 1 53 ? 20.594 -18.062 -10.141 1 86.44 53 LYS B N 1
ATOM 1723 C CA . LYS B 1 53 ? 20.359 -18.062 -11.578 1 86.44 53 LYS B CA 1
ATOM 1724 C C . LYS B 1 53 ? 19.641 -16.797 -12.023 1 86.44 53 LYS B C 1
ATOM 1726 O O . LYS B 1 53 ? 18.797 -16.266 -11.289 1 86.44 53 LYS B O 1
ATOM 1731 N N . GLU B 1 54 ? 20 -16.422 -13.18 1 90.19 54 GLU B N 1
ATOM 1732 C CA . GLU B 1 54 ? 19.359 -15.234 -13.742 1 90.19 54 GLU B CA 1
ATOM 1733 C C . GLU B 1 54 ? 17.938 -15.539 -14.211 1 90.19 54 GLU B C 1
ATOM 1735 O O . GLU B 1 54 ? 17.719 -16.484 -14.969 1 90.19 54 GLU B O 1
ATOM 1740 N N . VAL B 1 55 ? 16.969 -14.844 -13.711 1 89.06 55 VAL B N 1
ATOM 1741 C CA . VAL B 1 55 ? 15.57 -14.984 -14.086 1 89.06 55 VAL B CA 1
ATOM 1742 C C . VAL B 1 55 ? 15.18 -13.883 -15.07 1 89.06 55 VAL B C 1
ATOM 1744 O O . VAL B 1 55 ? 15.477 -12.711 -14.844 1 89.06 55 VAL B O 1
ATOM 1747 N N . VAL B 1 56 ? 14.594 -14.289 -16.125 1 89 56 VAL B N 1
ATOM 1748 C CA . VAL B 1 56 ? 14.148 -13.305 -17.109 1 89 56 VAL B CA 1
ATOM 1749 C C . VAL B 1 56 ? 12.664 -13.008 -16.906 1 89 56 VAL B C 1
ATOM 1751 O O . VAL B 1 56 ? 12.203 -11.898 -17.188 1 89 56 VAL B O 1
ATOM 1754 N N . SER B 1 57 ? 11.969 -14.078 -16.578 1 93 57 SER B N 1
ATOM 1755 C CA . SER B 1 57 ? 10.539 -13.883 -16.328 1 93 57 SER B CA 1
ATOM 1756 C C . SER B 1 57 ? 9.953 -15.023 -15.508 1 93 57 SER B C 1
ATOM 1758 O O . SER B 1 57 ? 10.586 -16.062 -15.352 1 93 57 SER B O 1
ATOM 1760 N N . LEU B 1 58 ? 8.789 -14.672 -14.938 1 94.81 58 LEU B N 1
ATOM 1761 C CA . LEU B 1 58 ? 7.898 -15.695 -14.391 1 94.81 58 LEU B CA 1
ATOM 1762 C C . LEU B 1 58 ? 6.668 -15.875 -15.273 1 94.81 58 LEU B C 1
ATOM 1764 O O . LEU B 1 58 ? 6.195 -14.914 -15.883 1 94.81 58 LEU B O 1
ATOM 1768 N N . SER B 1 59 ? 6.211 -17.047 -15.344 1 95.75 59 SER B N 1
ATOM 1769 C CA . SER B 1 59 ? 4.965 -17.312 -16.047 1 95.75 59 SER B CA 1
ATOM 1770 C C . SER B 1 59 ? 3.908 -17.891 -15.109 1 95.75 59 SER B C 1
ATOM 1772 O O . SER B 1 59 ? 4.199 -18.781 -14.305 1 95.75 59 SER B O 1
ATOM 1774 N N . TYR B 1 60 ? 2.666 -17.359 -15.289 1 97.38 60 TYR B N 1
ATOM 1775 C CA . TYR B 1 60 ? 1.593 -17.781 -14.391 1 97.38 60 TYR B CA 1
ATOM 1776 C C . TYR B 1 60 ? 0.456 -18.422 -15.172 1 97.38 60 TYR B C 1
ATOM 1778 O O . TYR B 1 60 ? 0.108 -17.969 -16.266 1 97.38 60 TYR B O 1
ATOM 1786 N N . GLU B 1 61 ? -0.111 -19.484 -14.586 1 97.31 61 GLU B N 1
ATOM 1787 C CA . GLU B 1 61 ? -1.337 -20.125 -15.031 1 97.31 61 GLU B CA 1
ATOM 1788 C C . GLU B 1 61 ? -2.338 -20.281 -13.891 1 97.31 61 GLU B C 1
ATOM 1790 O O . GLU B 1 61 ? -1.957 -20.234 -12.719 1 97.31 61 GLU B O 1
ATOM 1795 N N . ALA B 1 62 ? -3.627 -20.359 -14.305 1 97.69 62 ALA B N 1
ATOM 1796 C CA . ALA B 1 62 ? -4.656 -20.484 -13.273 1 97.69 62 ALA B CA 1
ATOM 1797 C C . ALA B 1 62 ? -5.82 -21.344 -13.766 1 97.69 62 ALA B C 1
ATOM 1799 O O . ALA B 1 62 ? -6.043 -21.469 -14.969 1 97.69 62 ALA B O 1
ATOM 1800 N N . HIS B 1 63 ? -6.418 -22.047 -12.812 1 98.25 63 HIS B N 1
ATOM 1801 C CA . HIS B 1 63 ? -7.82 -22.391 -13.016 1 98.25 63 HIS B CA 1
ATOM 1802 C C . HIS B 1 63 ? -8.719 -21.172 -12.805 1 98.25 63 HIS B C 1
ATOM 1804 O O . HIS B 1 63 ? -9.305 -21 -11.734 1 98.25 63 HIS B O 1
ATOM 1810 N N . LYS B 1 64 ? -8.914 -20.422 -13.875 1 97.81 64 LYS B N 1
ATOM 1811 C CA . LYS B 1 64 ? -9.406 -19.047 -13.773 1 97.81 64 LYS B CA 1
ATOM 1812 C C . LYS B 1 64 ? -10.711 -19 -12.969 1 97.81 64 LYS B C 1
ATOM 1814 O O . LYS B 1 64 ? -10.828 -18.203 -12.031 1 97.81 64 LYS B O 1
ATOM 1819 N N . GLY B 1 65 ? -11.727 -19.844 -13.32 1 98 65 GLY B N 1
ATOM 1820 C CA . GLY B 1 65 ? -13 -19.844 -12.617 1 98 65 GLY B CA 1
ATOM 1821 C C . GLY B 1 65 ? -12.867 -20.141 -11.133 1 98 65 GLY B C 1
ATOM 1822 O O . GLY B 1 65 ? -13.438 -19.438 -10.297 1 98 65 GLY B O 1
ATOM 1823 N N . MET B 1 66 ? -12.141 -21.109 -10.789 1 98.62 66 MET B N 1
ATOM 1824 C CA . MET B 1 66 ? -11.953 -21.516 -9.398 1 98.62 66 MET B CA 1
ATOM 1825 C C . MET B 1 66 ? -11.133 -20.469 -8.641 1 98.62 66 MET B C 1
ATOM 1827 O O . MET B 1 66 ? -11.43 -20.156 -7.484 1 98.62 66 MET B O 1
ATOM 1831 N N . ALA B 1 67 ? -10.07 -19.938 -9.297 1 98.81 67 ALA B N 1
ATOM 1832 C CA . ALA B 1 67 ? -9.234 -18.922 -8.672 1 98.81 67 ALA B CA 1
ATOM 1833 C C . ALA B 1 67 ? -10.055 -17.688 -8.289 1 98.81 67 ALA B C 1
ATOM 1835 O O . ALA B 1 67 ? -9.914 -17.156 -7.184 1 98.81 67 ALA B O 1
ATOM 1836 N N . LEU B 1 68 ? -10.898 -17.266 -9.203 1 98.88 68 LEU B N 1
ATOM 1837 C CA . LEU B 1 68 ? -11.727 -16.094 -8.945 1 98.88 68 LEU B CA 1
ATOM 1838 C C . LEU B 1 68 ? -12.695 -16.344 -7.793 1 98.88 68 LEU B C 1
ATOM 1840 O O . LEU B 1 68 ? -12.922 -15.461 -6.965 1 98.88 68 LEU B O 1
ATOM 1844 N N . LYS B 1 69 ? -13.281 -17.547 -7.746 1 98.75 69 LYS B N 1
ATOM 1845 C CA . LYS B 1 69 ? -14.156 -17.891 -6.633 1 98.75 69 LYS B CA 1
ATOM 1846 C C . LYS B 1 69 ? -13.398 -17.891 -5.309 1 98.75 69 LYS B C 1
ATOM 1848 O O . LYS B 1 69 ? -13.898 -17.406 -4.297 1 98.75 69 LYS B O 1
ATOM 1853 N N . THR B 1 70 ? -12.211 -18.453 -5.312 1 98.88 70 THR B N 1
ATOM 1854 C CA . THR B 1 70 ? -11.367 -18.5 -4.125 1 98.88 70 THR B CA 1
ATOM 1855 C C . THR B 1 70 ? -10.992 -17.094 -3.68 1 98.88 70 THR B C 1
ATOM 1857 O O . THR B 1 70 ? -11.031 -16.781 -2.486 1 98.88 70 THR B O 1
ATOM 1860 N N . LEU B 1 71 ? -10.656 -16.188 -4.641 1 98.94 71 LEU B N 1
ATOM 1861 C CA . LEU B 1 71 ? -10.266 -14.82 -4.305 1 98.94 71 LEU B CA 1
ATOM 1862 C C . LEU B 1 71 ? -11.422 -14.062 -3.67 1 98.94 71 LEU B C 1
ATOM 1864 O O . LEU B 1 71 ? -11.227 -13.305 -2.721 1 98.94 71 LEU B O 1
ATOM 1868 N N . VAL B 1 72 ? -12.617 -14.312 -4.137 1 98.88 72 VAL B N 1
ATOM 1869 C CA . VAL B 1 72 ? -13.797 -13.68 -3.549 1 98.88 72 VAL B CA 1
ATOM 1870 C C . VAL B 1 72 ? -14.023 -14.211 -2.137 1 98.88 72 VAL B C 1
ATOM 1872 O O . VAL B 1 72 ? -14.289 -13.445 -1.21 1 98.88 72 VAL B O 1
ATOM 1875 N N . SER B 1 73 ? -13.93 -15.508 -2.012 1 98.88 73 SER B N 1
ATOM 1876 C CA . SER B 1 73 ? -14.109 -16.125 -0.706 1 98.88 73 SER B CA 1
ATOM 1877 C C . SER B 1 73 ? -13.102 -15.594 0.308 1 98.88 73 SER B C 1
ATOM 1879 O O . SER B 1 73 ? -13.453 -15.344 1.463 1 98.88 73 SER B O 1
ATOM 1881 N N . LEU B 1 74 ? -11.875 -15.422 -0.113 1 98.94 74 LEU B N 1
ATOM 1882 C CA . LEU B 1 74 ? -10.828 -14.914 0.766 1 98.94 74 LEU B CA 1
ATOM 1883 C C . LEU B 1 74 ? -11.07 -13.453 1.117 1 98.94 74 LEU B C 1
ATOM 1885 O O . LEU B 1 74 ? -10.812 -13.023 2.246 1 98.94 74 LEU B O 1
ATOM 1889 N N . ALA B 1 75 ? -11.562 -12.656 0.16 1 98.88 75 ALA B N 1
ATOM 1890 C CA . ALA B 1 75 ? -11.93 -11.273 0.453 1 98.88 75 ALA B CA 1
ATOM 1891 C C . ALA B 1 75 ? -13.055 -11.211 1.482 1 98.88 75 ALA B C 1
ATOM 1893 O O . ALA B 1 75 ? -13.023 -10.391 2.402 1 98.88 75 ALA B O 1
ATOM 1894 N N . ASP B 1 76 ? -14.047 -12.125 1.343 1 98.75 76 ASP B N 1
ATOM 1895 C CA . ASP B 1 76 ? -15.148 -12.211 2.299 1 98.75 76 ASP B CA 1
ATOM 1896 C C . ASP B 1 76 ? -14.641 -12.555 3.695 1 98.75 76 ASP B C 1
ATOM 1898 O O . ASP B 1 76 ? -15.078 -11.977 4.688 1 98.75 76 ASP B O 1
ATOM 1902 N N . GLN B 1 77 ? -13.766 -13.477 3.771 1 98.81 77 GLN B N 1
ATOM 1903 C CA . GLN B 1 77 ? -13.195 -13.891 5.051 1 98.81 77 GLN B CA 1
ATOM 1904 C C . GLN B 1 77 ? -12.383 -12.758 5.68 1 98.81 77 GLN B C 1
ATOM 1906 O O . GLN B 1 77 ? -12.406 -12.57 6.898 1 98.81 77 GLN B O 1
ATOM 1911 N N . CYS B 1 78 ? -11.688 -12.039 4.82 1 98.81 78 CYS B N 1
ATOM 1912 C CA . CYS B 1 78 ? -10.914 -10.898 5.297 1 98.81 78 CYS B CA 1
ATOM 1913 C C . CYS B 1 78 ? -11.828 -9.836 5.902 1 98.81 78 CYS B C 1
ATOM 1915 O O . CYS B 1 78 ? -11.57 -9.352 7.008 1 98.81 78 CYS B O 1
ATOM 1917 N N . MET B 1 79 ? -12.906 -9.5 5.25 1 98.5 79 MET B N 1
ATOM 1918 C CA . MET B 1 79 ? -13.891 -8.555 5.762 1 98.5 79 MET B CA 1
ATOM 1919 C C . MET B 1 79 ? -14.484 -9.039 7.082 1 98.5 79 MET B C 1
ATOM 1921 O O . MET B 1 79 ? -14.625 -8.258 8.023 1 98.5 79 MET B O 1
ATOM 1925 N N . ALA B 1 80 ? -14.75 -10.305 7.141 1 98.38 80 ALA B N 1
ATOM 1926 C CA . ALA B 1 80 ? -15.375 -10.875 8.328 1 98.38 80 ALA B CA 1
ATOM 1927 C C . ALA B 1 80 ? -14.406 -10.875 9.508 1 98.38 80 ALA B C 1
ATOM 1929 O O . ALA B 1 80 ? -14.812 -10.695 10.656 1 98.38 80 ALA B O 1
ATOM 1930 N N . LYS B 1 81 ? -13.172 -11.07 9.227 1 98.44 81 LYS B N 1
ATOM 1931 C CA . LYS B 1 81 ? -12.156 -11.172 10.273 1 98.44 81 LYS B CA 1
ATOM 1932 C C . LYS B 1 81 ? -11.891 -9.812 10.914 1 98.44 81 LYS B C 1
ATOM 1934 O O . LYS B 1 81 ? -11.648 -9.727 12.117 1 98.44 81 LYS B O 1
ATOM 1939 N N . PHE B 1 82 ? -11.977 -8.734 10.109 1 98.38 82 PHE B N 1
ATOM 1940 C CA . PHE B 1 82 ? -11.469 -7.465 10.609 1 98.38 82 PHE B CA 1
ATOM 1941 C C . PHE B 1 82 ? -12.602 -6.484 10.867 1 98.38 82 PHE B C 1
ATOM 1943 O O . PHE B 1 82 ? -12.398 -5.434 11.484 1 98.38 82 PHE B O 1
ATOM 1950 N N . ASN B 1 83 ? -13.781 -6.816 10.406 1 98.12 83 ASN B N 1
ATOM 1951 C CA . ASN B 1 83 ? -14.945 -5.973 10.648 1 98.12 83 ASN B CA 1
ATOM 1952 C C . ASN B 1 83 ? -15.938 -6.641 11.602 1 98.12 83 ASN B C 1
ATOM 1954 O O . ASN B 1 83 ? -16 -7.867 11.672 1 98.12 83 ASN B O 1
ATOM 1958 N N . THR B 1 84 ? -16.625 -5.789 12.312 1 95.88 84 THR B N 1
ATOM 1959 C CA . THR B 1 84 ? -17.812 -6.219 13.062 1 95.88 84 THR B CA 1
ATOM 1960 C C . THR B 1 84 ? -19.047 -5.484 12.578 1 95.88 84 THR B C 1
ATOM 1962 O O . THR B 1 84 ? -18.969 -4.586 11.742 1 95.88 84 THR B O 1
ATOM 1965 N N . ALA B 1 85 ? -20.188 -5.855 13.102 1 92.31 85 ALA B N 1
ATOM 1966 C CA . ALA B 1 85 ? -21.453 -5.234 12.734 1 92.31 85 ALA B CA 1
ATOM 1967 C C . ALA B 1 85 ? -21.453 -3.742 13.062 1 92.31 85 ALA B C 1
ATOM 1969 O O . ALA B 1 85 ? -22.078 -2.943 12.359 1 92.31 85 ALA B O 1
ATOM 1970 N N . THR B 1 86 ? -20.641 -3.377 13.992 1 92.75 86 THR B N 1
ATOM 1971 C CA . THR B 1 86 ? -20.734 -2.004 14.477 1 92.75 86 THR B CA 1
ATOM 1972 C C . THR B 1 86 ? -19.438 -1.256 14.242 1 92.75 86 THR B C 1
ATOM 1974 O O . THR B 1 86 ? -19.328 -0.072 14.57 1 92.75 86 THR B O 1
ATOM 1977 N N . ASP B 1 87 ? -18.406 -1.958 13.797 1 94.62 87 ASP B N 1
ATOM 1978 C CA . ASP B 1 87 ? -17.094 -1.351 13.609 1 94.62 87 ASP B CA 1
ATOM 1979 C C . ASP B 1 87 ? -16.453 -1.805 12.297 1 94.62 87 ASP B C 1
ATOM 1981 O O . ASP B 1 87 ? -15.805 -2.854 12.242 1 94.62 87 ASP B O 1
ATOM 1985 N N . ARG B 1 88 ? -16.609 -0.966 11.336 1 96.44 88 ARG B N 1
ATOM 1986 C CA . ARG B 1 88 ? -16 -1.247 10.031 1 96.44 88 ARG B CA 1
ATOM 1987 C C . ARG B 1 88 ? -14.586 -0.688 9.953 1 96.44 88 ARG B C 1
ATOM 1989 O O . ARG B 1 88 ? -14.398 0.526 9.852 1 96.44 88 ARG B O 1
ATOM 1996 N N . LYS B 1 89 ? -13.617 -1.593 9.961 1 97.81 89 LYS B N 1
ATOM 1997 C CA . LYS B 1 89 ? -12.203 -1.227 9.945 1 97.81 89 LYS B CA 1
ATOM 1998 C C . LYS B 1 89 ? -11.633 -1.313 8.531 1 97.81 89 LYS B C 1
ATOM 2000 O O . LYS B 1 89 ? -10.75 -0.535 8.164 1 97.81 89 LYS B O 1
ATOM 2005 N N . ILE B 1 90 ? -12.055 -2.229 7.758 1 98.25 90 ILE B N 1
ATOM 2006 C CA . ILE B 1 90 ? -11.711 -2.402 6.355 1 98.25 90 ILE B CA 1
ATOM 2007 C C . ILE B 1 90 ? -12.867 -1.945 5.473 1 98.25 90 ILE B C 1
ATOM 2009 O O . ILE B 1 90 ? -14.031 -2.232 5.77 1 98.25 90 ILE B O 1
ATOM 2013 N N . HIS B 1 91 ? -12.578 -1.269 4.387 1 98.75 91 HIS B N 1
ATOM 2014 C CA . HIS B 1 91 ? -13.656 -0.662 3.615 1 98.75 91 HIS B CA 1
ATOM 2015 C C . HIS B 1 91 ? -13.75 -1.272 2.221 1 98.75 91 HIS B C 1
ATOM 2017 O O . HIS B 1 91 ? -14.812 -1.736 1.809 1 98.75 91 HIS B O 1
ATOM 2023 N N . LYS B 1 92 ? -12.633 -1.283 1.471 1 9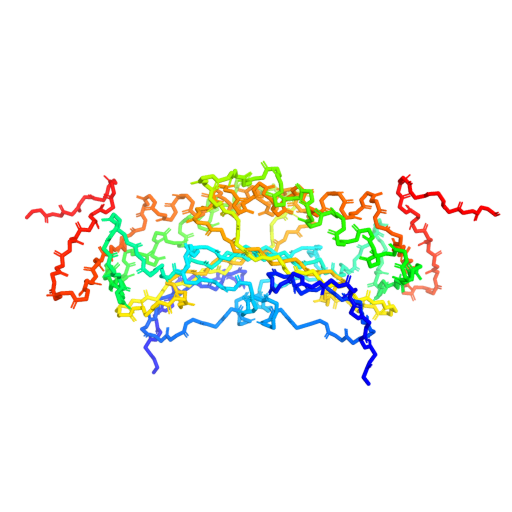8.94 92 LYS B N 1
ATOM 2024 C CA . LYS B 1 92 ? -12.609 -1.841 0.121 1 98.94 92 LYS B CA 1
ATOM 2025 C C . LYS B 1 92 ? -11.391 -2.736 -0.085 1 98.94 92 LYS B C 1
ATOM 2027 O O . LYS B 1 92 ? -10.344 -2.525 0.536 1 98.94 92 LYS B O 1
ATOM 2032 N N . ILE B 1 93 ? -11.539 -3.787 -0.906 1 98.94 93 ILE B N 1
ATOM 2033 C CA . ILE B 1 93 ? -10.484 -4.73 -1.243 1 98.94 93 ILE B CA 1
ATOM 2034 C C . ILE B 1 93 ? 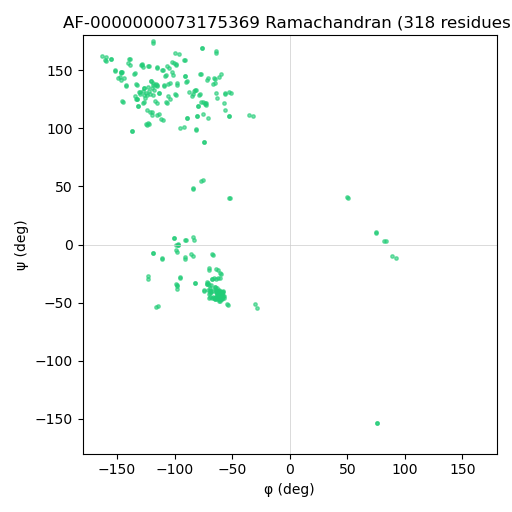-10.359 -4.852 -2.76 1 98.94 93 ILE B C 1
ATOM 2036 O O . ILE B 1 93 ? -11.352 -5.133 -3.447 1 98.94 93 ILE B O 1
ATOM 2040 N N . ALA B 1 94 ? -9.219 -4.582 -3.295 1 99 94 ALA B N 1
ATOM 2041 C CA . ALA B 1 94 ? -8.891 -4.828 -4.695 1 99 94 ALA B CA 1
ATOM 2042 C C . ALA B 1 94 ? -7.82 -5.91 -4.824 1 99 94 ALA B C 1
ATOM 2044 O O . ALA B 1 94 ? -6.824 -5.898 -4.102 1 99 94 ALA B O 1
ATOM 2045 N N . ILE B 1 95 ? -8.023 -6.902 -5.66 1 98.94 95 ILE B N 1
ATOM 2046 C CA . ILE B 1 95 ? -7.09 -7.984 -5.953 1 98.94 95 ILE B CA 1
ATOM 2047 C C . ILE B 1 95 ? -6.977 -8.172 -7.465 1 98.94 95 ILE B C 1
ATOM 2049 O O . ILE B 1 95 ? -7.98 -8.367 -8.148 1 98.94 95 ILE B O 1
ATOM 2053 N N . ALA B 1 96 ? -5.801 -8.125 -7.984 1 98.94 96 ALA B N 1
ATOM 2054 C CA . ALA B 1 96 ? -5.543 -8.438 -9.391 1 98.94 96 ALA B CA 1
ATOM 2055 C C . ALA B 1 96 ? -4.34 -9.367 -9.523 1 98.94 96 ALA B C 1
ATOM 2057 O O . ALA B 1 96 ? -3.34 -9.211 -8.82 1 98.94 96 ALA B O 1
ATOM 2058 N N . HIS B 1 97 ? -4.426 -10.297 -10.352 1 98.88 97 HIS B N 1
ATOM 2059 C CA . HIS B 1 97 ? -3.318 -11.195 -10.656 1 98.88 97 HIS B CA 1
ATOM 2060 C C . HIS B 1 97 ? -3.113 -11.328 -12.164 1 98.88 97 HIS B C 1
ATOM 2062 O O . HIS B 1 97 ? -4.078 -11.5 -12.906 1 98.88 97 HIS B O 1
ATOM 2068 N N . ARG B 1 98 ? -1.899 -11.172 -12.508 1 98.75 98 ARG B N 1
ATOM 2069 C CA . ARG B 1 98 ? -1.507 -11.266 -13.906 1 98.75 98 ARG B CA 1
ATOM 2070 C C . ARG B 1 98 ? -1.204 -12.711 -14.289 1 98.75 98 ARG B C 1
ATOM 2072 O O . ARG B 1 98 ? -0.581 -13.445 -13.523 1 98.75 98 ARG B O 1
ATOM 2079 N N . LEU B 1 99 ? -1.722 -13.211 -15.336 1 98.38 99 LEU B N 1
ATOM 2080 C CA . LEU B 1 99 ? -1.423 -14.516 -15.922 1 98.38 99 LEU B CA 1
ATOM 2081 C C . LEU B 1 99 ? -0.449 -14.375 -17.094 1 98.38 99 LEU B C 1
ATOM 2083 O O . LEU B 1 99 ? -0.229 -13.266 -17.594 1 98.38 99 LEU B O 1
ATOM 2087 N N . GLY B 1 100 ? 0.144 -15.5 -17.516 1 97.38 100 GLY B N 1
ATOM 2088 C CA . GLY B 1 100 ? 1.149 -15.477 -18.562 1 97.38 100 GLY B CA 1
ATOM 2089 C C . GLY B 1 100 ? 2.494 -14.961 -18.094 1 97.38 100 GLY B C 1
ATOM 2090 O O . GLY B 1 100 ? 2.852 -15.125 -16.922 1 97.38 100 GLY B O 1
ATOM 2091 N N . ARG B 1 101 ? 3.227 -14.422 -19.031 1 96.94 101 ARG B N 1
ATOM 2092 C CA . ARG B 1 101 ? 4.605 -14 -18.797 1 96.94 101 ARG B CA 1
ATOM 2093 C C . ARG B 1 101 ? 4.648 -12.664 -18.062 1 96.94 101 ARG B C 1
ATOM 2095 O O . ARG B 1 101 ? 4.02 -11.695 -18.5 1 96.94 101 ARG B O 1
ATOM 2102 N N . VAL B 1 102 ? 5.418 -12.617 -16.984 1 98.06 102 VAL B N 1
ATOM 2103 C CA . VAL B 1 102 ? 5.629 -11.406 -16.203 1 98.06 102 VAL B CA 1
ATOM 2104 C C . VAL B 1 102 ? 7.121 -11.086 -16.125 1 98.06 102 VAL B C 1
ATOM 2106 O O . VAL B 1 102 ? 7.855 -11.703 -15.352 1 98.06 102 VAL B O 1
ATOM 2109 N N . PRO B 1 103 ? 7.562 -10.094 -16.891 1 96.75 103 PRO B N 1
ATOM 2110 C CA . PRO B 1 103 ? 8.984 -9.734 -16.922 1 96.75 103 PRO B CA 1
ATOM 2111 C C . PRO B 1 103 ? 9.484 -9.227 -15.57 1 96.75 103 PRO B C 1
ATOM 2113 O O . PRO B 1 103 ? 8.688 -8.875 -14.703 1 96.75 103 PRO B O 1
ATOM 2116 N N . THR B 1 104 ? 10.828 -9.195 -15.445 1 96.5 104 THR B N 1
ATOM 2117 C CA . THR B 1 104 ? 11.484 -8.648 -14.266 1 96.5 104 THR B CA 1
ATOM 2118 C C . THR B 1 104 ? 10.961 -7.258 -13.945 1 96.5 104 THR B C 1
ATOM 2120 O O . THR B 1 104 ? 10.766 -6.438 -14.852 1 96.5 104 THR B O 1
ATOM 2123 N N . MET B 1 105 ? 10.555 -6.973 -12.664 1 97.81 105 MET B N 1
ATOM 2124 C CA . MET B 1 105 ? 10.172 -5.699 -12.062 1 97.81 105 MET B CA 1
ATOM 2125 C C . MET B 1 105 ? 8.711 -5.379 -12.359 1 97.81 105 MET B C 1
ATOM 2127 O O . MET B 1 105 ? 8.219 -4.312 -11.984 1 97.81 105 MET B O 1
ATOM 2131 N N . GLU B 1 106 ? 7.988 -6.293 -13.039 1 98.38 106 GLU B N 1
ATOM 2132 C CA . GLU B 1 106 ? 6.555 -6.094 -13.227 1 98.38 106 GLU B CA 1
ATOM 2133 C C . GLU B 1 106 ? 5.75 -6.906 -12.211 1 98.38 106 GLU B C 1
ATOM 2135 O O . GLU B 1 106 ? 6.223 -7.926 -11.711 1 98.38 106 GLU B O 1
ATOM 2140 N N . GLU B 1 107 ? 4.539 -6.445 -11.914 1 98.69 107 GLU B N 1
ATOM 2141 C CA . GLU B 1 107 ? 3.709 -7.066 -10.883 1 98.69 107 GLU B CA 1
ATOM 2142 C C . GLU B 1 107 ? 2.984 -8.297 -11.43 1 98.69 107 GLU B C 1
ATOM 2144 O O . GLU B 1 107 ? 2.381 -8.242 -12.5 1 98.69 107 GLU B O 1
ATOM 2149 N N . SER B 1 108 ? 3.037 -9.344 -10.688 1 98.69 108 SER B N 1
ATOM 2150 C CA . SER B 1 108 ? 2.201 -10.508 -10.953 1 98.69 108 SER B CA 1
ATOM 2151 C C . SER B 1 108 ? 0.921 -10.469 -10.125 1 98.69 108 SER B C 1
ATOM 2153 O O . SER B 1 108 ? -0.095 -11.055 -10.508 1 98.69 108 SER B O 1
ATOM 2155 N N . VAL B 1 109 ? 0.954 -9.828 -8.945 1 98.88 109 VAL B N 1
ATOM 2156 C CA . VAL B 1 109 ? -0.195 -9.727 -8.047 1 98.88 109 VAL B CA 1
ATOM 2157 C C . VAL B 1 109 ? -0.217 -8.352 -7.391 1 98.88 109 VAL B C 1
ATOM 2159 O O . VAL B 1 109 ? 0.833 -7.812 -7.031 1 98.88 109 VAL B O 1
ATOM 2162 N N . ILE B 1 110 ? -1.394 -7.754 -7.312 1 98.94 110 ILE B N 1
ATOM 2163 C CA . ILE B 1 110 ? -1.622 -6.527 -6.562 1 98.94 110 ILE B CA 1
ATOM 2164 C C . ILE B 1 110 ? -2.785 -6.723 -5.594 1 98.94 110 ILE B C 1
ATOM 2166 O O . ILE B 1 110 ? -3.82 -7.281 -5.961 1 98.94 110 ILE B O 1
ATOM 2170 N N . ILE B 1 111 ? -2.568 -6.391 -4.348 1 98.94 111 ILE B N 1
ATOM 2171 C CA . ILE B 1 111 ? -3.684 -6.176 -3.436 1 98.94 111 ILE B CA 1
ATOM 2172 C C . ILE B 1 111 ? -3.664 -4.734 -2.928 1 98.94 111 ILE B C 1
ATOM 2174 O O . ILE B 1 111 ? -2.596 -4.168 -2.695 1 98.94 111 ILE B O 1
ATOM 2178 N N . ALA B 1 112 ? -4.773 -4.117 -2.832 1 98.94 112 ALA B N 1
ATOM 2179 C CA . ALA B 1 112 ? -4.969 -2.809 -2.213 1 98.94 112 ALA B CA 1
ATOM 2180 C C . ALA B 1 112 ? -6.184 -2.812 -1.291 1 98.94 112 ALA B C 1
ATOM 2182 O O . ALA B 1 112 ? -7.266 -3.266 -1.679 1 98.94 112 ALA B O 1
ATOM 2183 N N . ILE B 1 113 ? -6.012 -2.387 -0.063 1 98.94 113 ILE B N 1
ATOM 2184 C CA . ILE B 1 113 ? -7.066 -2.391 0.943 1 98.94 113 ILE B CA 1
ATOM 2185 C C . ILE B 1 113 ? -7.148 -1.018 1.608 1 98.94 113 ILE B C 1
ATOM 2187 O O . ILE B 1 113 ? -6.125 -0.421 1.945 1 98.94 113 ILE B O 1
ATOM 2191 N N . SER B 1 114 ? -8.305 -0.482 1.71 1 98.94 114 SER B N 1
ATOM 2192 C CA . SER B 1 114 ? -8.5 0.735 2.492 1 98.94 114 SER B CA 1
ATOM 2193 C C . SER B 1 114 ? -9.023 0.418 3.887 1 98.94 114 SER B C 1
ATOM 2195 O O . SER B 1 114 ? -9.836 -0.493 4.059 1 98.94 114 SER B O 1
ATOM 2197 N N . THR B 1 115 ? -8.516 1.103 4.871 1 98.81 115 THR B N 1
ATOM 2198 C CA . THR B 1 115 ? -8.852 0.858 6.27 1 98.81 115 THR B CA 1
ATOM 2199 C C . THR B 1 115 ? -8.977 2.172 7.031 1 98.81 115 THR B C 1
ATOM 2201 O O . THR B 1 115 ? -8.414 3.191 6.625 1 98.81 115 THR B O 1
ATOM 2204 N N . SER B 1 116 ? -9.75 2.088 8.125 1 97.5 116 SER B N 1
ATOM 2205 C CA . SER B 1 116 ? -9.914 3.26 8.977 1 97.5 116 SER B CA 1
ATOM 2206 C C . SER B 1 116 ? -8.594 3.656 9.633 1 97.5 116 SER B C 1
ATOM 2208 O O . SER B 1 116 ? -8.305 4.844 9.797 1 97.5 116 SER B O 1
ATOM 2210 N N . HIS B 1 117 ? -7.785 2.625 9.992 1 96.19 117 HIS B N 1
ATOM 2211 C CA . HIS B 1 117 ? -6.516 2.857 10.672 1 96.19 117 HIS B CA 1
ATOM 2212 C C . HIS B 1 117 ? -5.43 1.926 10.141 1 96.19 117 HIS B C 1
ATOM 2214 O O . HIS B 1 117 ? -5.734 0.88 9.562 1 96.19 117 HIS B O 1
ATOM 2220 N N . ARG B 1 118 ? -4.18 2.34 10.383 1 96.81 118 ARG B N 1
ATOM 2221 C CA . ARG B 1 118 ? -3.041 1.727 9.703 1 96.81 118 ARG B CA 1
ATOM 2222 C C . ARG B 1 118 ? -2.789 0.315 10.227 1 96.81 118 ARG B C 1
ATOM 2224 O O . ARG B 1 118 ? -2.363 -0.563 9.477 1 96.81 118 ARG B O 1
ATOM 2231 N N . GLU B 1 119 ? -3.068 0.048 11.5 1 96.88 119 GLU B N 1
ATOM 2232 C CA . GLU B 1 119 ? -2.789 -1.272 12.062 1 96.88 119 GLU B CA 1
ATOM 2233 C C . GLU B 1 119 ? -3.58 -2.355 11.336 1 96.88 119 GLU B C 1
ATOM 2235 O O . GLU B 1 119 ? -3.027 -3.395 10.969 1 96.88 119 GLU B O 1
ATOM 2240 N N . GLU B 1 120 ? -4.883 -2.1 11.07 1 97.75 120 GLU B N 1
ATOM 2241 C CA . GLU B 1 120 ? -5.707 -3.066 10.344 1 97.75 120 GLU B CA 1
ATOM 2242 C C . GLU B 1 120 ? -5.254 -3.197 8.898 1 97.75 120 GLU B C 1
ATOM 2244 O O . GLU B 1 120 ? -5.422 -4.254 8.281 1 97.75 120 GLU B O 1
ATOM 2249 N N . GLY B 1 121 ? -4.711 -2.107 8.367 1 98.31 121 GLY B N 1
ATOM 2250 C CA . GLY B 1 121 ? -4.195 -2.164 7.004 1 98.31 121 GLY B CA 1
ATOM 2251 C C . GLY B 1 121 ? -3.053 -3.146 6.84 1 98.31 121 GLY B C 1
ATOM 2252 O O . GLY B 1 121 ? -3.055 -3.961 5.914 1 98.31 121 GLY B O 1
ATOM 2253 N N . TRP B 1 122 ? -2.082 -3.082 7.809 1 98.38 122 TRP B N 1
ATOM 2254 C CA . TRP B 1 122 ? -0.954 -4.008 7.793 1 98.38 122 TRP B CA 1
ATOM 2255 C C . TRP B 1 122 ? -1.428 -5.445 7.973 1 98.38 122 TRP B C 1
ATOM 2257 O O . TRP B 1 122 ? -1.063 -6.328 7.191 1 98.38 122 TRP B O 1
ATOM 2267 N N . GLN B 1 123 ? -2.275 -5.648 8.93 1 98.38 123 GLN B N 1
ATOM 2268 C CA . GLN B 1 123 ? -2.688 -6.992 9.328 1 98.38 123 GLN B CA 1
ATOM 2269 C C . GLN B 1 123 ? -3.547 -7.641 8.242 1 98.38 123 GLN B C 1
ATOM 2271 O O . GLN B 1 123 ? -3.346 -8.805 7.902 1 98.38 123 GLN B O 1
ATOM 2276 N N . SER B 1 124 ? -4.492 -6.91 7.711 1 98.69 124 SER B N 1
ATOM 2277 C CA . SER B 1 124 ? -5.402 -7.477 6.719 1 98.69 124 SER B CA 1
ATOM 2278 C C . SER B 1 124 ? -4.676 -7.785 5.414 1 98.69 124 SER B C 1
ATOM 2280 O O . SER B 1 124 ? -4.902 -8.828 4.805 1 98.69 124 SER B O 1
ATOM 2282 N N . SER B 1 125 ? -3.795 -6.895 4.996 1 98.75 125 SER B N 1
ATOM 2283 C CA . SER B 1 125 ? -3.057 -7.105 3.756 1 98.75 125 SER B CA 1
ATOM 2284 C C . SER B 1 125 ? -2.146 -8.32 3.855 1 98.75 125 SER B C 1
ATOM 2286 O O . SER B 1 125 ? -2.096 -9.141 2.936 1 98.75 125 SER B O 1
ATOM 2288 N N . SER B 1 126 ? -1.404 -8.391 4.984 1 98.69 126 SER B N 1
ATOM 2289 C CA . SER B 1 126 ? -0.535 -9.547 5.207 1 98.69 126 SER B CA 1
ATOM 2290 C C . SER B 1 126 ? -1.336 -10.844 5.25 1 98.69 126 SER B C 1
ATOM 2292 O O . SER B 1 126 ? -0.973 -11.82 4.602 1 98.69 126 SER B O 1
ATOM 2294 N N . TRP B 1 127 ? -2.439 -10.852 5.992 1 98.81 127 TRP B N 1
ATOM 2295 C CA . TRP B 1 127 ? -3.281 -12.031 6.125 1 98.81 127 TRP B CA 1
ATOM 2296 C C . TRP B 1 127 ? -3.83 -12.469 4.77 1 98.81 127 TRP B C 1
ATOM 2298 O O . TRP B 1 127 ? -3.773 -13.648 4.422 1 98.81 127 TRP B O 1
ATOM 2308 N N . LEU B 1 128 ? -4.379 -11.539 4.008 1 98.88 128 LEU B N 1
ATOM 2309 C CA . LEU B 1 128 ? -5.016 -11.844 2.73 1 98.88 128 LEU B CA 1
ATOM 2310 C C . LEU B 1 128 ? -4 -12.391 1.733 1 98.88 128 LEU B C 1
ATOM 2312 O O . LEU B 1 128 ? -4.273 -13.375 1.045 1 98.88 128 LEU B O 1
ATOM 2316 N N . LEU B 1 129 ? -2.838 -11.758 1.65 1 98.81 129 LEU B N 1
ATOM 2317 C CA . LEU B 1 129 ? -1.821 -12.211 0.707 1 98.81 129 LEU B CA 1
ATOM 2318 C C . LEU B 1 129 ? -1.361 -13.625 1.043 1 98.81 129 LEU B C 1
ATOM 2320 O O . LEU B 1 129 ? -1.188 -14.461 0.147 1 98.81 129 LEU B O 1
ATOM 2324 N N . ASP B 1 130 ? -1.183 -13.859 2.377 1 98.56 130 ASP B N 1
ATOM 2325 C CA . ASP B 1 130 ? -0.762 -15.195 2.797 1 98.56 130 ASP B CA 1
ATOM 2326 C C . ASP B 1 130 ? -1.782 -16.25 2.377 1 98.56 130 ASP B C 1
ATOM 2328 O O . ASP B 1 130 ? -1.411 -17.328 1.904 1 98.56 130 ASP B O 1
ATOM 2332 N N . ARG B 1 131 ? -3.021 -15.969 2.535 1 98.81 131 ARG B N 1
ATOM 2333 C CA . ARG B 1 131 ? -4.078 -16.906 2.174 1 98.81 131 ARG B CA 1
ATOM 2334 C C . ARG B 1 131 ? -4.16 -17.078 0.66 1 98.81 131 ARG B C 1
ATOM 2336 O O . ARG B 1 131 ? -4.41 -18.172 0.167 1 98.81 131 ARG B O 1
ATOM 2343 N N . ILE B 1 132 ? -4.012 -16 -0.117 1 98.81 132 ILE B N 1
ATOM 2344 C CA . ILE B 1 132 ? -4.047 -16.078 -1.574 1 98.81 132 ILE B CA 1
ATOM 2345 C C . ILE B 1 132 ? -2.934 -17 -2.07 1 98.81 132 ILE B C 1
ATOM 2347 O O . ILE B 1 132 ? -3.176 -17.891 -2.889 1 98.81 132 ILE B O 1
ATOM 2351 N N . LYS B 1 133 ? -1.731 -16.797 -1.544 1 97.75 133 LYS B N 1
ATOM 2352 C CA . LYS B 1 133 ? -0.588 -17.594 -1.972 1 97.75 133 LYS B CA 1
ATOM 2353 C C . LYS B 1 133 ? -0.776 -19.062 -1.603 1 97.75 133 LYS B C 1
ATOM 2355 O O . LYS B 1 133 ? -0.321 -19.953 -2.324 1 97.75 133 LYS B O 1
ATOM 2360 N N . GLU B 1 134 ? -1.528 -19.25 -0.503 1 97.94 134 GLU B N 1
ATOM 2361 C CA . GLU B 1 134 ? -1.738 -20.609 -0.004 1 97.94 134 GLU B CA 1
ATOM 2362 C C . GLU B 1 134 ? -2.857 -21.312 -0.766 1 97.94 134 GLU B C 1
ATOM 2364 O O . GLU B 1 134 ? -2.791 -22.516 -1.007 1 97.94 134 GLU B O 1
ATOM 2369 N N . ARG B 1 135 ? -3.867 -20.594 -1.2 1 98.5 135 ARG B N 1
ATOM 2370 C CA . ARG B 1 135 ? -5.125 -21.281 -1.495 1 98.5 135 ARG B CA 1
ATOM 2371 C C . ARG B 1 135 ? -5.551 -21.031 -2.939 1 98.5 135 ARG B C 1
ATOM 2373 O O . ARG B 1 135 ? -6.344 -21.797 -3.494 1 98.5 135 ARG B O 1
ATOM 2380 N N . ALA B 1 136 ? -5.16 -19.906 -3.557 1 98.5 136 ALA B N 1
ATOM 2381 C CA . ALA B 1 136 ? -5.668 -19.578 -4.891 1 98.5 136 ALA B CA 1
ATOM 2382 C C . ALA B 1 136 ? -5.148 -20.578 -5.926 1 98.5 136 ALA B C 1
ATOM 2384 O O . ALA B 1 136 ? -3.986 -20.984 -5.875 1 98.5 136 ALA B O 1
ATOM 2385 N N . GLU B 1 137 ? -5.941 -21.031 -6.852 1 98.62 137 GLU B N 1
ATOM 2386 C CA . GLU B 1 137 ? -5.578 -21.953 -7.918 1 98.62 137 GLU B CA 1
ATOM 2387 C C . GLU B 1 137 ? -4.773 -21.266 -9.008 1 98.62 137 GLU B C 1
ATOM 2389 O O . GLU B 1 137 ? -5.172 -21.25 -10.172 1 98.62 137 GLU B O 1
ATOM 2394 N N . ILE B 1 138 ? -3.662 -20.625 -8.68 1 97.88 138 ILE B N 1
ATOM 2395 C CA . ILE B 1 138 ? -2.703 -19.938 -9.539 1 97.88 138 ILE B CA 1
ATOM 2396 C C . ILE B 1 138 ? -1.302 -20.5 -9.297 1 97.88 138 ILE B C 1
ATOM 2398 O O . ILE B 1 138 ? -0.857 -20.594 -8.148 1 97.88 138 ILE B O 1
ATOM 2402 N N . TRP B 1 139 ? -0.606 -20.844 -10.336 1 96.25 139 TRP B N 1
ATOM 2403 C CA . TRP B 1 139 ? 0.729 -21.422 -10.219 1 96.25 139 TRP B CA 1
ATOM 2404 C C . TRP B 1 139 ? 1.723 -20.672 -11.109 1 96.25 139 TRP B C 1
ATOM 2406 O O . TRP B 1 139 ? 1.327 -19.984 -12.055 1 96.25 139 TRP B O 1
ATOM 2416 N N . LYS B 1 140 ? 2.982 -20.75 -10.68 1 93.69 140 LYS B N 1
ATOM 2417 C CA . LYS B 1 140 ? 4.004 -20.031 -11.438 1 93.69 140 LYS B CA 1
ATOM 2418 C C . LYS B 1 140 ? 5.105 -20.969 -11.906 1 93.69 140 LYS B C 1
ATOM 2420 O O . LYS B 1 140 ? 5.328 -22.031 -11.305 1 93.69 140 LYS B O 1
ATOM 2425 N N . GLN B 1 141 ? 5.723 -20.594 -12.961 1 90.12 141 GLN B N 1
ATOM 2426 C CA . GLN B 1 141 ? 6.91 -21.234 -13.516 1 90.12 141 GLN B CA 1
ATOM 2427 C C . GLN B 1 141 ? 8.039 -20.219 -13.719 1 90.12 141 GLN B C 1
ATOM 2429 O O . GLN B 1 141 ? 7.801 -19.109 -14.18 1 90.12 141 GLN B O 1
ATOM 2434 N N . GLU B 1 142 ? 9.258 -20.672 -13.273 1 85.25 142 GLU B N 1
ATOM 2435 C CA . GLU B 1 142 ? 10.43 -19.828 -13.492 1 85.25 142 GLU B CA 1
ATOM 2436 C C . GLU B 1 142 ? 11.016 -20.031 -14.883 1 85.25 142 GLU B C 1
ATOM 2438 O O . GLU B 1 142 ? 11.125 -21.172 -15.352 1 85.25 142 GLU B O 1
ATOM 2443 N N . GLU B 1 143 ? 11.219 -18.984 -15.531 1 83.88 143 GLU B N 1
ATOM 2444 C CA . GLU B 1 143 ? 11.961 -19.031 -16.797 1 83.88 143 GLU B CA 1
ATOM 2445 C C . GLU B 1 143 ? 13.367 -18.453 -16.609 1 83.88 143 GLU B C 1
ATOM 2447 O O . GLU B 1 143 ? 13.531 -17.297 -16.25 1 83.88 143 GLU B O 1
ATOM 2452 N N . TYR B 1 144 ? 14.391 -19.281 -16.906 1 82.19 144 TYR B N 1
ATOM 2453 C CA . TYR B 1 144 ? 15.789 -18.891 -16.719 1 82.19 144 TYR B CA 1
ATOM 2454 C C . TYR B 1 144 ? 16.422 -18.469 -18.031 1 82.19 144 TYR B C 1
ATOM 2456 O O . TYR B 1 144 ? 15.938 -18.828 -19.109 1 82.19 144 TYR B O 1
ATOM 2464 N N . SER B 1 145 ? 17.469 -17.656 -17.953 1 79.25 145 SER B N 1
ATOM 2465 C CA . SER B 1 145 ? 18.172 -17.141 -19.125 1 79.25 145 SER B CA 1
ATOM 2466 C C . SER B 1 145 ? 18.766 -18.266 -19.969 1 79.25 145 SER B C 1
ATOM 2468 O O . SER B 1 145 ? 18.969 -18.109 -21.172 1 79.25 145 SER B O 1
ATOM 2470 N N . ASP B 1 146 ? 19.062 -19.281 -19.344 1 77.12 146 ASP B N 1
ATOM 2471 C CA . ASP B 1 146 ? 19.672 -20.375 -20.078 1 77.12 146 ASP B CA 1
ATOM 2472 C C . ASP B 1 146 ? 18.625 -21.25 -20.75 1 77.12 146 ASP B C 1
ATOM 2474 O O . ASP B 1 146 ? 18.953 -22.266 -21.375 1 77.12 146 ASP B O 1
ATOM 2478 N N . GLY B 1 147 ? 17.469 -20.812 -20.656 1 73.12 147 GLY B N 1
ATOM 2479 C CA . GLY B 1 147 ? 16.375 -21.516 -21.312 1 73.12 147 GLY B CA 1
ATOM 2480 C C . GLY B 1 147 ? 15.742 -22.578 -20.453 1 73.12 147 GLY B C 1
ATOM 2481 O O . GLY B 1 147 ? 14.711 -23.156 -20.828 1 73.12 147 GLY B O 1
ATOM 2482 N N . SER B 1 148 ? 16.359 -22.891 -19.312 1 70.19 148 SER B N 1
ATOM 2483 C CA . SER B 1 148 ? 15.789 -23.891 -18.422 1 70.19 148 SER B CA 1
ATOM 2484 C C . SER B 1 148 ? 14.633 -23.328 -17.609 1 70.19 148 SER B C 1
ATOM 2486 O O . SER B 1 148 ? 14.492 -22.109 -17.484 1 70.19 148 SER B O 1
ATOM 2488 N N . GLU B 1 149 ? 13.586 -24.312 -17.328 1 67.56 149 GLU B N 1
ATOM 2489 C CA . GLU B 1 149 ? 12.406 -23.922 -16.562 1 67.56 149 GLU B CA 1
ATOM 2490 C C . GLU B 1 149 ? 12.242 -24.812 -15.328 1 67.56 149 GLU B C 1
ATOM 2492 O O . GLU B 1 149 ? 12.664 -25.969 -15.328 1 67.56 149 GLU B O 1
ATOM 2497 N N . SER B 1 150 ? 11.93 -24.234 -14.102 1 66.31 150 SER B N 1
ATOM 2498 C CA . SER B 1 150 ? 11.586 -25 -12.906 1 66.31 150 SER B CA 1
ATOM 2499 C C . SER B 1 150 ? 10.227 -24.578 -12.359 1 66.31 150 SER B C 1
ATOM 2501 O O . SER B 1 150 ? 9.93 -23.391 -12.25 1 66.31 150 SER B O 1
ATOM 2503 N N . TRP B 1 151 ? 9.328 -25.516 -12.398 1 59.06 151 TRP B N 1
ATOM 2504 C CA . TRP B 1 151 ? 7.973 -25.297 -11.898 1 59.06 151 TRP B CA 1
ATOM 2505 C C . TRP B 1 151 ? 7.941 -25.312 -10.375 1 59.06 151 TRP B C 1
ATOM 2507 O O . TRP B 1 151 ? 8.609 -26.125 -9.742 1 59.06 151 TRP B O 1
ATOM 2517 N N . LYS B 1 152 ? 7.652 -24.125 -9.82 1 57.62 152 LYS B N 1
ATOM 2518 C CA . LYS B 1 152 ? 7.387 -24.172 -8.383 1 57.62 152 LYS B CA 1
ATOM 2519 C C . LYS B 1 152 ? 5.891 -24.266 -8.109 1 57.62 152 LYS B C 1
ATOM 2521 O O . LYS B 1 152 ? 5.094 -23.531 -8.688 1 57.62 152 LYS B O 1
ATOM 2526 N N . GLU B 1 153 ? 5.398 -25.484 -7.82 1 47.19 153 GLU B N 1
ATOM 2527 C CA . GLU B 1 153 ? 4.02 -25.688 -7.383 1 47.19 153 GLU B CA 1
ATOM 2528 C C . GLU B 1 153 ? 3.758 -25.016 -6.039 1 47.19 153 GLU B C 1
ATOM 2530 O O . GLU B 1 153 ? 4.672 -24.859 -5.227 1 47.19 153 GLU B O 1
ATOM 2535 N N . ASN B 1 154 ? 2.734 -24.281 -5.949 1 47.84 154 ASN B N 1
ATOM 2536 C CA . ASN B 1 154 ? 2.324 -23.797 -4.633 1 47.84 154 ASN B CA 1
ATOM 2537 C C . ASN B 1 154 ? 2.586 -24.844 -3.549 1 47.84 154 ASN B C 1
ATOM 2539 O O . ASN B 1 154 ? 2.367 -26.031 -3.762 1 47.84 154 ASN B O 1
ATOM 2543 N N . GLU B 1 155 ? 3.482 -24.609 -2.682 1 44.12 155 GLU B N 1
ATOM 2544 C CA . GLU B 1 155 ? 3.703 -25.609 -1.648 1 44.12 155 GLU B CA 1
ATOM 2545 C C . GLU B 1 155 ? 2.418 -26.375 -1.338 1 44.12 155 GLU B C 1
ATOM 2547 O O . GLU B 1 155 ? 2.453 -27.562 -1.045 1 44.12 155 GLU B O 1
ATOM 2552 N N . GLY B 1 156 ? 1.35 -25.734 -1.072 1 39.91 156 GLY B N 1
ATOM 2553 C CA . GLY B 1 156 ? 0.129 -26.453 -0.734 1 39.91 156 GLY B CA 1
ATOM 2554 C C . GLY B 1 156 ? -0.68 -26.859 -1.951 1 39.91 156 GLY B C 1
ATOM 2555 O O . GLY B 1 156 ? -1.855 -27.203 -1.832 1 39.91 156 GLY B O 1
ATOM 2556 N N . SER B 1 157 ? -0.344 -26.422 -3.119 1 42.91 157 SER B N 1
ATOM 2557 C CA . SER B 1 157 ? -1.271 -26.609 -4.23 1 42.91 157 SER B CA 1
ATOM 2558 C C . SER B 1 157 ? -1.313 -28.062 -4.684 1 42.91 157 SER B C 1
ATOM 2560 O O . SER B 1 157 ? -0.305 -28.766 -4.617 1 42.91 157 SER B O 1
ATOM 2562 N N . ASN B 1 158 ? -2.539 -28.719 -4.621 1 40 158 ASN B N 1
ATOM 2563 C CA . ASN B 1 158 ? -3.033 -29.984 -5.148 1 40 158 ASN B CA 1
ATOM 2564 C C . ASN B 1 158 ? -2.766 -30.109 -6.648 1 40 158 ASN B C 1
ATOM 2566 O O . ASN B 1 158 ? -3.635 -29.797 -7.465 1 40 158 ASN B O 1
ATOM 2570 N N . VAL B 1 159 ? -1.781 -29.766 -7.195 1 41.94 159 VAL B N 1
ATOM 2571 C CA . VAL B 1 159 ? -1.573 -30.062 -8.609 1 41.94 159 VAL B CA 1
ATOM 2572 C C . VAL B 1 159 ? -1.775 -31.547 -8.875 1 41.94 159 VAL B C 1
ATOM 2574 O O . VAL B 1 159 ? -1.141 -32.375 -8.242 1 41.94 159 VAL B O 1
ATOM 2577 N N . PRO B 1 160 ? -2.895 -31.844 -9.609 1 36.69 160 PRO B N 1
ATOM 2578 C CA . PRO B 1 160 ? -3.02 -33.219 -10.039 1 36.69 160 PRO B CA 1
ATOM 2579 C C . PRO B 1 160 ? -1.82 -33.719 -10.852 1 36.69 160 PRO B C 1
ATOM 2581 O O . PRO B 1 160 ? -1.281 -32.938 -11.664 1 36.69 160 PRO B O 1
ATOM 2584 N N . LYS B 1 161 ? -1.03 -34.688 -10.422 1 36 161 LYS B N 1
ATOM 2585 C CA . LYS B 1 161 ? -0.099 -35.469 -11.227 1 36 161 LYS B CA 1
ATOM 2586 C C . LYS B 1 161 ? -0.784 -36.031 -12.477 1 36 161 LYS B C 1
ATOM 2588 O O . LYS B 1 161 ? -1.916 -36.531 -12.398 1 36 161 LYS B O 1
#

Foldseek 3Di:
DFKAFADDPDQQETEIEGQDFDDQVVQQVSQDDPLFPDKDKDFDFDAQDDPRFGFFWKAKDFPRNQLSVQLVVLVVVLQVVLDDPVRRFWGHKYKYAHHGIGGGPTGRIMIMITGNDVVSNVVSVVSSVVSSLQPGRMFMWTATPVRDIDTDDSPNDPDDD/DFKAFADDPDQQETEIEGQDFDDQVVQQVSQDDPLFPDKDKDFDFDAQDDPRFGFFWKAKDFPRNQLSVQLVVLVVVLQVVLDDPVGRFWGHKYKYAHHGIGGGPTGRIMIMITGNDVVSNVVSVVSSVVSSLQPGRMWMWTQTPVRDIDTDGSPNDPPPD

Radius of gyration: 20.21 Å; Cα contacts (8 Å, |Δi|>4): 779; chains: 2; bounding box: 49×63×46 Å

InterPro domains:
  IPR003448 Molybdopterin biosynthesis MoaE [PF02391] (17-135)
  IPR003448 Molybdopterin biosynthesis MoaE [cd00756] (25-152)
  IPR036563 Molybdopterin biosynthesis MoaE subunit superfamily [G3DSA:3.90.1170.40] (3-154)
  IPR036563 Molybdopterin biosynthesis MoaE subunit superfamily [SSF54690] (15-157)

pLDDT: mean 92.26, std 14.55, range [35.41, 99.0]

Solvent-accessible surface area (backbone atoms only — not comparable to full-atom values): 16557 Å² total; per-residue (Å²): 129,68,64,51,67,43,92,69,87,55,86,47,54,49,46,36,39,24,63,53,86,72,57,68,57,62,37,49,64,64,11,57,40,52,74,17,29,24,37,33,34,42,32,38,23,26,32,39,57,57,95,91,34,53,30,54,31,36,33,29,50,60,50,59,71,60,22,35,51,42,51,50,52,49,51,51,49,51,50,57,72,59,30,52,100,87,44,72,35,62,68,20,44,20,38,38,36,36,32,42,77,30,44,52,58,35,50,39,35,38,42,16,34,8,7,45,44,63,70,59,31,56,52,51,51,52,52,47,51,53,49,45,67,54,64,35,48,59,41,45,31,42,34,33,74,86,70,52,72,53,74,51,69,40,88,70,53,81,69,83,130,128,69,64,50,67,45,91,70,88,56,86,47,55,47,45,36,39,24,63,53,87,71,57,67,58,62,36,50,62,65,12,56,41,52,74,16,30,25,37,34,35,41,32,38,24,26,32,40,56,54,97,90,33,55,29,52,31,36,32,30,50,59,49,61,72,60,22,36,53,44,51,50,52,51,51,52,50,50,50,57,71,60,30,53,99,86,46,73,35,61,70,20,45,21,40,40,35,36,33,43,76,30,44,52,59,34,49,42,34,38,40,16,32,10,7,46,44,64,71,58,28,55,50,51,50,52,52,49,51,53,48,45,67,53,65,35,47,59,39,45,31,43,36,33,73,85,69,52,71,52,76,50,68,38,88,69,53,81,69,83,130